Protein AF-A0AAV6HZX2-F1 (afdb_monomer)

Sequence (260 aa):
MGGTNSFFLDEAGVGCDPRVDALLSVAQAVGYPARFPLDWKGNNPCNLPWMGISCSANGNIIVVNFQKMGLLGTIFSEFALLQVPNLAGNELTGTVLNQLMTLANLTELDVLSNNLYGKIPLFRSNVLVKTDGNPDIGKDSGSPLAGTPGTSSTSGGGRNKSSSGVVVGYMIGGVCAVLAVGVGVFCVYRAKRKHSGVNGGARSESKYSHGSSGTGPGDIHVIETGSMVISIQVLKNVTNNFSAENVLGRGGFGAVYKGD

pLDDT: mean 71.21, std 20.28, range [25.61, 95.19]

Secondary structure (DSSP, 8-state):
-----TT--SSTTPPPPHHHHHHHHHHHHTT--THHHHH--SS-TTTTTPTTEEE-TTS-EEEEE-TTS---SB--GGGGG-SSEE-TTS--EE---GGGGG-SS--EEE--SSEEEEPPP---TT-EEE-TT-TEET------------------------------SSHHHHHHHHHHHHHHHHHHHHHHHHTT--------------------S----EEE-SS-EEEHHHHHHHTTTT-GGGEEEEETTEEEE---

Foldseek 3Di:
DDDDQQEDDPDFPDDADVVVQLVLVVCLQQVNQPQQSVFVHYRACDVPPGVQWDADPVRHTATGAPAPVQTEHEDDLSCLSYQYYAHAHYAHEEEDDPSNQVRPRHQEDHHHQYQYADEDHDHDPRYHYHYHNHPHHRPDDDDDDDDDDDDDDDDDDDDDDDDDDDPPDPPVVVVVVVVVVVVVVVVVVVVVVVVPDDDDDDDDDDDDDDDDDDDDDDPQDWDDDDPDTDTVVQVCVQQVHVDPVQFRDAGSVGTDGGGD

InterPro domains:
  IPR011009 Protein kinase-like domain superfamily [SSF56112] (218-259)
  IPR013210 Leucine-rich repeat-containing N-terminal, plant-type [PF08263] (20-56)
  IPR032675 Leucine-rich repeat domain superfamily [G3DSA:3.80.10.10] (18-141)
  IPR052422 Auxin Signal Transduction Ser/Thr Kinase [PTHR47986] (3-259)

Solvent-accessible surface area (backbone atoms only — not comparable to full-atom values): 16197 Å² total; per-residue (Å²): 140,90,81,72,75,34,61,61,63,97,55,88,90,68,76,74,35,71,68,48,52,42,50,44,46,36,36,40,49,32,69,46,55,77,66,50,57,77,54,42,52,52,68,46,62,53,83,65,57,22,84,44,42,40,54,47,99,86,60,46,72,51,36,36,47,54,49,63,66,69,37,39,47,46,63,59,68,46,60,51,81,43,28,29,46,30,45,28,49,23,56,31,28,52,46,62,52,67,65,60,51,75,39,87,62,48,41,37,43,35,44,27,37,24,55,30,27,30,56,72,61,84,60,57,93,77,43,50,75,41,57,60,68,23,92,44,49,64,38,79,88,76,84,87,86,88,90,80,94,80,86,89,85,83,90,83,90,82,90,79,87,79,90,76,81,90,81,84,83,53,70,69,60,51,52,52,51,52,50,53,52,51,50,52,53,51,51,51,53,50,54,57,60,61,73,76,65,93,82,81,78,93,76,89,78,86,84,81,86,84,79,87,90,83,91,82,95,73,88,80,58,72,53,81,66,76,102,49,80,55,51,57,66,57,52,29,61,37,21,63,67,69,34,78,89,31,52,76,46,74,55,78,90,48,72,44,66,46,66,115

Nearest PDB structures (foldseek):
  4hq1-assembly1_A  TM=9.164E-01  e=2.327E-14  Arabidopsis thaliana
  7brc-assembly1_A  TM=9.116E-01  e=4.328E-13  Arabidopsis thaliana
  4z61-assembly1_A  TM=7.981E-01  e=1.730E-04  Daucus carota
  5gr9-assembly1_B  TM=7.853E-01  e=1.572E-03  Arabidopsis thaliana
  5xkj-assembly2_B  TM=7.669E-01  e=8.356E-03  Arabidopsis thaliana

Organism: NCBI:txid479676

Mean predicted aligned error: 19.44 Å

Radius of gyration: 27.67 Å; Cα contacts (8 Å, |Δi|>4): 334; chains: 1; bounding box: 68×61×60 Å

Structure (mmCIF, N/CA/C/O backbone):
data_AF-A0AAV6HZX2-F1
#
_entry.id   AF-A0AAV6HZX2-F1
#
loop_
_atom_site.group_PDB
_atom_site.id
_atom_site.type_symbol
_atom_site.label_atom_id
_atom_site.label_alt_id
_atom_site.label_comp_id
_atom_site.label_asym_id
_atom_site.label_entity_id
_atom_site.label_seq_id
_atom_site.pdbx_PDB_ins_code
_atom_site.Cartn_x
_atom_site.Cartn_y
_atom_site.Cartn_z
_atom_site.occupancy
_atom_site.B_iso_or_equiv
_atom_site.auth_seq_id
_atom_site.auth_comp_id
_atom_site.auth_asym_id
_atom_site.auth_atom_id
_atom_site.pdbx_PDB_model_num
ATOM 1 N N . MET A 1 1 ? 24.175 -21.072 1.175 1.00 36.44 1 MET A N 1
ATOM 2 C CA . MET A 1 1 ? 24.026 -19.630 1.460 1.00 36.44 1 MET A CA 1
ATOM 3 C C . MET A 1 1 ? 22.907 -19.111 0.570 1.00 36.44 1 MET A C 1
ATOM 5 O O . MET A 1 1 ? 23.154 -18.765 -0.571 1.00 36.44 1 MET A O 1
ATOM 9 N N . GLY A 1 2 ? 21.662 -19.221 1.037 1.00 37.31 2 GLY A N 1
ATOM 10 C CA . GLY A 1 2 ? 20.470 -18.765 0.320 1.00 37.31 2 GLY A CA 1
ATOM 11 C C . GLY A 1 2 ? 19.957 -17.518 1.017 1.00 37.31 2 GLY A C 1
ATOM 12 O O . GLY A 1 2 ? 19.394 -17.614 2.101 1.00 37.31 2 GLY A O 1
ATOM 13 N N . GLY A 1 3 ? 20.249 -16.363 0.440 1.00 41.44 3 GLY A N 1
ATOM 14 C CA . GLY A 1 3 ? 19.921 -15.057 1.001 1.00 41.44 3 GLY A CA 1
ATOM 15 C C . GLY A 1 3 ? 19.945 -14.007 -0.097 1.00 41.44 3 GLY A C 1
ATOM 16 O O . GLY A 1 3 ? 20.628 -13.001 0.018 1.00 41.44 3 GLY A O 1
ATOM 17 N N . THR A 1 4 ? 19.290 -14.293 -1.218 1.00 46.72 4 THR A N 1
ATOM 18 C CA . THR A 1 4 ? 19.119 -13.342 -2.316 1.00 46.72 4 THR A CA 1
ATOM 19 C C . THR A 1 4 ? 17.809 -12.603 -2.088 1.00 46.72 4 THR A C 1
ATOM 21 O O . THR A 1 4 ? 16.746 -13.216 -2.170 1.00 46.72 4 THR A O 1
ATOM 24 N N . ASN A 1 5 ? 17.873 -11.303 -1.790 1.00 51.34 5 ASN A N 1
ATOM 25 C CA . ASN A 1 5 ? 16.706 -10.434 -1.931 1.00 51.34 5 ASN A CA 1
ATOM 26 C C . ASN A 1 5 ? 16.219 -10.555 -3.381 1.00 51.34 5 ASN A C 1
ATOM 28 O O . ASN A 1 5 ? 16.983 -10.320 -4.312 1.00 51.34 5 ASN A O 1
ATOM 32 N N . SER A 1 6 ? 14.972 -10.967 -3.576 1.00 60.00 6 SER A N 1
ATOM 33 C CA . SER A 1 6 ? 14.449 -11.408 -4.876 1.00 60.00 6 SER A CA 1
ATOM 34 C C . SER A 1 6 ? 14.171 -10.278 -5.881 1.00 60.00 6 SER A C 1
ATOM 36 O O . SER A 1 6 ? 13.667 -10.534 -6.973 1.00 60.00 6 SER A O 1
ATOM 38 N N . PHE A 1 7 ? 14.465 -9.034 -5.502 1.00 60.28 7 PHE A N 1
ATOM 39 C CA . PHE A 1 7 ? 14.096 -7.822 -6.236 1.00 60.28 7 PHE A CA 1
ATOM 40 C C . PHE A 1 7 ? 15.170 -7.309 -7.191 1.00 60.28 7 PHE A C 1
ATOM 42 O O . PHE A 1 7 ? 14.929 -6.335 -7.897 1.00 60.28 7 PHE A O 1
ATOM 49 N N . PHE A 1 8 ? 16.362 -7.907 -7.198 1.00 59.88 8 PHE A N 1
ATOM 50 C CA . PHE A 1 8 ? 17.419 -7.442 -8.085 1.00 59.88 8 PHE A CA 1
ATOM 51 C C . PHE A 1 8 ? 17.087 -7.765 -9.541 1.00 59.88 8 PHE A C 1
ATOM 53 O O . PHE A 1 8 ? 16.644 -8.867 -9.867 1.00 59.88 8 PHE A O 1
ATOM 60 N N . LEU A 1 9 ? 17.319 -6.780 -10.403 1.00 62.75 9 LEU A N 1
ATOM 61 C CA . LEU A 1 9 ? 17.457 -6.999 -11.833 1.00 62.75 9 LEU A CA 1
ATOM 62 C C . LEU A 1 9 ? 18.851 -7.560 -12.086 1.00 62.75 9 LEU A C 1
ATOM 64 O O . LEU A 1 9 ? 19.809 -7.136 -11.439 1.00 62.75 9 LEU A O 1
ATOM 68 N N . ASP A 1 10 ? 18.962 -8.491 -13.029 1.00 60.72 10 ASP A N 1
ATOM 69 C CA . ASP A 1 10 ? 20.256 -9.066 -13.412 1.00 60.72 10 ASP A CA 1
ATOM 70 C C . ASP A 1 10 ? 21.188 -8.013 -14.055 1.00 60.72 10 ASP A C 1
ATOM 72 O O . ASP A 1 10 ? 22.404 -8.194 -14.089 1.00 60.72 10 ASP A O 1
ATOM 76 N N . GLU A 1 11 ? 20.633 -6.884 -14.515 1.00 59.09 11 GLU A N 1
ATOM 77 C CA . GLU A 1 11 ? 21.366 -5.769 -15.118 1.00 59.09 11 GLU A CA 1
ATOM 78 C C . GLU A 1 11 ? 21.395 -4.530 -14.208 1.00 59.09 11 GLU A C 1
ATOM 80 O O . GLU A 1 11 ? 20.362 -3.986 -13.809 1.00 59.09 11 GLU A O 1
ATOM 85 N N . ALA A 1 12 ? 22.604 -4.047 -13.910 1.00 57.28 12 ALA A N 1
ATOM 86 C CA . ALA A 1 12 ? 22.814 -2.830 -13.134 1.00 57.28 12 ALA A CA 1
ATOM 87 C C . ALA A 1 12 ? 22.455 -1.571 -13.948 1.00 57.28 12 ALA A C 1
ATOM 89 O O . ALA A 1 12 ? 22.838 -1.442 -15.109 1.00 57.28 12 ALA A O 1
ATOM 90 N N . GLY A 1 13 ? 21.767 -0.613 -13.316 1.00 63.91 13 GLY A N 1
ATOM 91 C CA . GLY A 1 13 ? 21.405 0.678 -13.921 1.00 63.91 13 GLY A CA 1
ATOM 92 C C . GLY A 1 13 ? 20.041 0.717 -14.620 1.00 63.91 13 GLY A C 1
ATOM 93 O O . GLY A 1 13 ? 19.612 1.790 -15.044 1.00 63.91 13 GLY A O 1
ATOM 94 N N . VAL A 1 14 ? 19.329 -0.411 -14.705 1.00 70.75 14 VAL A N 1
ATOM 95 C CA . VAL A 1 14 ? 17.939 -0.446 -15.177 1.00 70.75 14 VAL A CA 1
ATOM 96 C C . VAL A 1 14 ? 17.012 -0.037 -14.029 1.00 70.75 14 VAL A C 1
ATOM 98 O O . VAL A 1 14 ? 17.090 -0.583 -12.931 1.00 70.75 14 VAL A O 1
ATOM 101 N N . GLY A 1 15 ? 16.149 0.952 -14.269 1.00 73.69 15 GLY A N 1
ATOM 102 C CA . GLY A 1 15 ? 15.143 1.376 -13.294 1.00 73.69 15 GLY A CA 1
ATOM 103 C C . GLY A 1 15 ? 14.079 0.301 -13.055 1.00 73.69 15 GLY A C 1
ATOM 104 O O . GLY A 1 15 ? 13.757 -0.489 -13.949 1.00 73.69 15 GLY A O 1
ATOM 105 N N . CYS A 1 16 ? 13.509 0.281 -11.851 1.00 81.19 16 CYS A N 1
ATOM 106 C CA . CYS A 1 16 ? 12.343 -0.542 -11.565 1.00 81.19 16 CYS A CA 1
ATOM 107 C C . CYS A 1 16 ? 11.168 -0.139 -12.465 1.00 81.19 16 CYS A C 1
ATOM 109 O O . CYS A 1 16 ? 11.011 1.021 -12.852 1.00 81.19 16 CYS A O 1
ATOM 111 N N . ASP A 1 17 ? 10.322 -1.108 -12.798 1.00 85.19 17 ASP A N 1
ATOM 112 C CA . ASP A 1 17 ? 9.039 -0.813 -13.414 1.00 85.19 17 ASP A CA 1
ATOM 113 C C . ASP A 1 17 ? 8.220 0.070 -12.449 1.00 85.19 17 ASP A C 1
ATOM 115 O O . ASP A 1 17 ? 8.159 -0.240 -11.255 1.00 85.19 17 ASP A O 1
ATOM 119 N N . PRO A 1 18 ? 7.548 1.138 -12.917 1.00 83.88 18 PRO A N 1
ATOM 120 C CA . PRO A 1 18 ? 6.771 2.016 -12.040 1.00 83.88 18 PRO A CA 1
ATOM 121 C C . PRO A 1 18 ? 5.721 1.283 -11.191 1.00 83.88 18 PRO A C 1
ATOM 123 O O . PRO A 1 18 ? 5.388 1.721 -10.091 1.00 83.88 18 PRO A O 1
ATOM 126 N N . ARG A 1 19 ? 5.197 0.148 -11.677 1.00 84.88 19 ARG A N 1
ATOM 127 C CA . ARG A 1 19 ? 4.266 -0.711 -10.929 1.00 84.88 19 ARG A CA 1
ATOM 128 C C . ARG A 1 19 ? 4.972 -1.452 -9.796 1.00 84.88 19 ARG A C 1
ATOM 130 O O . ARG A 1 19 ? 4.368 -1.672 -8.753 1.00 84.88 19 ARG A O 1
ATOM 137 N N . VAL A 1 20 ? 6.227 -1.847 -9.993 1.00 87.12 20 VAL A N 1
ATOM 138 C CA . VAL A 1 20 ? 7.045 -2.468 -8.945 1.00 87.12 20 VAL A CA 1
ATOM 139 C C . VAL A 1 20 ? 7.355 -1.451 -7.859 1.00 87.12 20 VAL A C 1
ATOM 141 O O . VAL A 1 20 ? 7.120 -1.747 -6.691 1.00 87.12 20 VAL A O 1
ATOM 144 N N . ASP A 1 21 ? 7.777 -0.243 -8.229 1.00 83.69 21 ASP A N 1
ATOM 145 C CA . ASP A 1 21 ? 8.018 0.829 -7.257 1.00 83.69 21 ASP A CA 1
ATOM 146 C C . ASP A 1 21 ? 6.758 1.136 -6.441 1.00 83.69 21 ASP A C 1
ATOM 148 O O . ASP A 1 21 ? 6.814 1.181 -5.212 1.00 83.69 21 ASP A O 1
ATOM 152 N N . ALA A 1 22 ? 5.601 1.228 -7.105 1.00 82.31 22 ALA A N 1
ATOM 153 C CA . ALA A 1 22 ? 4.304 1.385 -6.452 1.00 82.31 22 ALA A CA 1
ATOM 154 C C . ALA A 1 22 ? 4.035 0.294 -5.402 1.00 82.31 22 ALA A C 1
ATOM 156 O O . ALA A 1 22 ? 3.681 0.583 -4.257 1.00 82.31 22 ALA A O 1
ATOM 157 N N . LEU A 1 23 ? 4.216 -0.973 -5.783 1.00 85.69 23 LEU A N 1
ATOM 158 C CA . LEU A 1 23 ? 4.000 -2.115 -4.899 1.00 85.69 23 LEU A CA 1
ATOM 159 C C . LEU A 1 23 ? 4.997 -2.139 -3.736 1.00 85.69 23 LEU A C 1
ATOM 161 O O . LEU A 1 23 ? 4.614 -2.469 -2.615 1.00 85.69 23 LEU A O 1
ATOM 165 N N . LEU A 1 24 ? 6.252 -1.753 -3.968 1.00 85.44 24 LEU A N 1
ATOM 166 C CA . LEU A 1 24 ? 7.270 -1.648 -2.924 1.00 85.44 24 LEU A CA 1
ATOM 167 C C . LEU A 1 24 ? 6.957 -0.532 -1.924 1.00 85.44 24 LEU A C 1
ATOM 169 O O . LEU A 1 24 ? 7.151 -0.729 -0.723 1.00 85.44 24 LEU A O 1
ATOM 173 N N . SER A 1 25 ? 6.426 0.602 -2.384 1.00 81.56 25 SER A N 1
ATOM 174 C CA . SER A 1 25 ? 5.933 1.665 -1.505 1.00 81.56 25 SER A CA 1
ATOM 175 C C . SER A 1 25 ? 4.749 1.192 -0.656 1.00 81.56 25 SER A C 1
ATOM 177 O O . SER A 1 25 ? 4.710 1.452 0.546 1.00 81.56 25 SER A O 1
ATOM 179 N N . VAL A 1 26 ? 3.829 0.415 -1.237 1.00 82.06 26 VAL A N 1
ATOM 180 C CA . VAL A 1 26 ? 2.738 -0.219 -0.479 1.00 82.06 26 VAL A CA 1
ATOM 181 C C . VAL A 1 26 ? 3.279 -1.209 0.550 1.00 82.06 26 VAL A C 1
ATOM 183 O O . VAL A 1 26 ? 2.869 -1.168 1.707 1.00 82.06 26 VAL A O 1
ATOM 186 N N . ALA A 1 27 ? 4.223 -2.071 0.165 1.00 84.06 27 ALA A N 1
ATOM 187 C CA . ALA A 1 27 ? 4.857 -3.014 1.078 1.00 84.06 27 ALA A CA 1
ATOM 188 C C . ALA A 1 27 ? 5.518 -2.288 2.256 1.00 84.06 27 ALA A C 1
ATOM 190 O O . ALA A 1 27 ? 5.314 -2.679 3.402 1.00 84.06 27 ALA A O 1
ATOM 191 N N . GLN A 1 28 ? 6.252 -1.205 1.996 1.00 81.75 28 GLN A N 1
ATOM 192 C CA . GLN A 1 28 ? 6.871 -0.373 3.029 1.00 81.75 28 GLN A CA 1
ATOM 193 C C . GLN A 1 28 ? 5.836 0.205 4.003 1.00 81.75 28 GLN A C 1
ATOM 195 O O . GLN A 1 28 ? 6.025 0.119 5.217 1.00 81.75 28 GLN A O 1
ATOM 200 N N . ALA A 1 29 ? 4.736 0.750 3.479 1.00 78.56 29 ALA A N 1
ATOM 201 C CA . ALA A 1 29 ? 3.640 1.321 4.262 1.00 78.56 29 ALA A CA 1
ATOM 202 C C . ALA A 1 29 ? 3.042 0.331 5.278 1.00 78.56 29 ALA A C 1
ATOM 204 O O . ALA A 1 29 ? 2.616 0.738 6.360 1.00 78.56 29 ALA A O 1
ATOM 205 N N . VAL A 1 30 ? 3.052 -0.966 4.957 1.00 79.06 30 VAL A N 1
ATOM 206 C CA . VAL A 1 30 ? 2.512 -2.027 5.824 1.00 79.06 30 VAL A CA 1
ATOM 207 C C . VAL A 1 30 ? 3.575 -2.793 6.615 1.00 79.06 30 VAL A C 1
ATOM 209 O O . VAL A 1 30 ? 3.370 -3.940 7.016 1.00 79.06 30 VAL A O 1
ATOM 212 N N . GLY A 1 31 ? 4.742 -2.176 6.823 1.00 78.62 31 GLY A N 1
ATOM 213 C CA . GLY A 1 31 ? 5.834 -2.758 7.607 1.00 78.62 31 GLY A CA 1
ATOM 214 C C . GLY A 1 31 ? 6.602 -3.867 6.886 1.00 78.62 31 GLY A C 1
ATOM 215 O O . GLY A 1 31 ? 7.310 -4.636 7.528 1.00 78.62 31 GLY A O 1
ATOM 216 N N . TYR A 1 32 ? 6.462 -3.944 5.563 1.00 81.69 32 TYR A N 1
ATOM 217 C CA . TYR A 1 32 ? 7.152 -4.863 4.661 1.00 81.69 32 TYR A CA 1
ATOM 218 C C . TYR A 1 32 ? 7.126 -6.331 5.138 1.00 81.69 32 TYR A C 1
ATOM 220 O O . TYR A 1 32 ? 8.143 -6.899 5.549 1.00 81.69 32 TYR A O 1
ATOM 228 N N . PRO A 1 33 ? 5.947 -6.971 5.093 1.00 83.06 33 PRO A N 1
ATOM 229 C CA . PRO A 1 33 ? 5.755 -8.346 5.528 1.00 83.06 33 PRO A CA 1
ATOM 230 C C . PRO A 1 33 ? 6.777 -9.290 4.904 1.00 83.06 33 PRO A C 1
ATOM 232 O O . PRO A 1 33 ? 6.958 -9.295 3.688 1.00 83.06 33 PRO A O 1
ATOM 235 N N . ALA A 1 34 ? 7.367 -10.173 5.714 1.00 84.31 34 ALA A N 1
ATOM 236 C CA . ALA A 1 34 ? 8.409 -11.110 5.279 1.00 84.31 34 ALA A CA 1
ATOM 237 C C . ALA A 1 34 ? 7.990 -12.037 4.120 1.00 84.31 34 ALA A C 1
ATOM 239 O O . ALA A 1 34 ? 8.840 -12.626 3.459 1.00 84.31 34 ALA A O 1
ATOM 240 N N . ARG A 1 35 ? 6.686 -12.172 3.851 1.00 83.25 35 ARG A N 1
ATOM 241 C CA . ARG A 1 35 ? 6.174 -12.969 2.730 1.00 83.25 35 ARG A CA 1
ATOM 242 C C . ARG A 1 35 ? 6.368 -12.297 1.369 1.00 83.25 35 ARG A C 1
ATOM 244 O O . ARG A 1 35 ? 6.582 -13.009 0.397 1.00 83.25 35 ARG A O 1
ATOM 251 N N . PHE A 1 36 ? 6.333 -10.965 1.289 1.00 86.50 36 PHE A N 1
ATOM 252 C CA . PHE A 1 36 ? 6.553 -10.240 0.032 1.00 86.50 36 PHE A CA 1
ATOM 253 C C . PHE A 1 36 ? 7.954 -10.469 -0.557 1.00 86.50 36 PHE A C 1
ATOM 255 O O . PHE A 1 36 ? 8.019 -10.929 -1.691 1.00 86.50 36 PHE A O 1
ATOM 262 N N . PRO A 1 37 ? 9.077 -10.283 0.170 1.00 82.75 37 PRO A N 1
ATOM 263 C CA . PRO A 1 37 ? 10.414 -10.508 -0.388 1.00 82.75 37 PRO A CA 1
ATOM 264 C C . PRO A 1 37 ? 10.696 -11.953 -0.812 1.00 82.75 37 PRO A C 1
ATOM 266 O O . PRO A 1 37 ? 11.600 -12.183 -1.615 1.00 82.75 37 PRO A O 1
ATOM 269 N N . LEU A 1 38 ? 9.961 -12.934 -0.280 1.00 83.44 38 LEU A N 1
ATOM 270 C CA . LEU A 1 38 ? 10.113 -14.343 -0.657 1.00 83.44 38 LEU A CA 1
ATOM 271 C C . LEU A 1 38 ? 9.447 -14.674 -1.998 1.00 83.44 38 LEU A C 1
ATOM 273 O O . LEU A 1 38 ? 9.891 -15.595 -2.689 1.00 83.44 38 LEU A O 1
ATOM 277 N N . ASP A 1 39 ? 8.395 -13.937 -2.347 1.00 87.06 39 ASP A N 1
ATOM 278 C CA . ASP A 1 39 ? 7.519 -14.232 -3.478 1.00 87.06 39 ASP A CA 1
ATOM 279 C C . ASP A 1 39 ? 7.657 -13.226 -4.625 1.00 87.06 39 ASP A C 1
ATOM 281 O O . ASP A 1 39 ? 7.748 -13.621 -5.784 1.00 87.06 39 ASP A O 1
ATOM 285 N N . TRP A 1 40 ? 7.730 -11.933 -4.315 1.00 88.12 40 TRP A N 1
ATOM 286 C CA . TRP A 1 40 ? 7.847 -10.875 -5.307 1.00 88.12 40 TRP A CA 1
ATOM 287 C C . TRP A 1 40 ? 9.249 -10.897 -5.918 1.00 88.12 40 TRP A C 1
ATOM 289 O O . TRP A 1 40 ? 10.221 -10.484 -5.282 1.00 88.12 40 TRP A O 1
ATOM 299 N N . LYS A 1 41 ? 9.363 -11.431 -7.141 1.00 85.56 41 LYS A N 1
ATOM 300 C CA . LYS A 1 41 ? 10.643 -11.584 -7.852 1.00 85.56 41 LYS A CA 1
ATOM 301 C C . LYS A 1 41 ? 10.659 -10.866 -9.197 1.00 85.56 41 LYS A C 1
ATOM 303 O O . LYS A 1 41 ? 9.691 -10.944 -9.957 1.00 85.56 41 LYS A O 1
ATOM 308 N N . GLY A 1 42 ? 11.797 -10.246 -9.511 1.00 85.75 42 GLY A N 1
ATOM 309 C CA . GLY A 1 42 ? 12.055 -9.566 -10.786 1.00 85.75 42 GLY A CA 1
ATOM 310 C C . GLY A 1 42 ? 11.375 -8.196 -10.922 1.00 85.75 42 GLY A C 1
ATOM 311 O O . GLY A 1 42 ? 10.983 -7.594 -9.929 1.00 85.75 42 GLY A O 1
ATOM 312 N N . ASN A 1 43 ? 11.233 -7.707 -12.165 1.00 86.25 43 ASN A N 1
ATOM 313 C CA . ASN A 1 43 ? 10.685 -6.367 -12.464 1.00 86.25 43 ASN A CA 1
ATOM 314 C C . ASN A 1 43 ? 9.248 -6.347 -12.997 1.00 86.25 43 ASN A C 1
ATOM 316 O O . ASN A 1 43 ? 8.780 -5.314 -13.467 1.00 86.25 43 ASN A O 1
ATOM 320 N N . ASN A 1 44 ? 8.567 -7.491 -13.048 1.00 88.69 44 ASN A N 1
ATOM 321 C CA . ASN A 1 44 ? 7.243 -7.564 -13.653 1.00 88.69 44 ASN A CA 1
ATOM 322 C C . ASN A 1 44 ? 6.289 -8.351 -12.751 1.00 88.69 44 ASN A C 1
ATOM 324 O O . ASN A 1 44 ? 6.364 -9.583 -12.733 1.00 88.69 44 ASN A O 1
ATOM 328 N N . PRO A 1 45 ? 5.351 -7.670 -12.067 1.00 89.19 45 PRO A N 1
ATOM 329 C CA . PRO A 1 45 ? 4.427 -8.316 -11.143 1.00 89.19 45 PRO A CA 1
ATOM 330 C C . PRO A 1 45 ? 3.383 -9.206 -11.840 1.00 89.19 45 PRO A C 1
ATOM 332 O O . PRO A 1 45 ? 2.614 -9.875 -11.157 1.00 89.19 45 PRO A O 1
ATOM 335 N N . CYS A 1 46 ? 3.337 -9.218 -13.180 1.00 89.94 46 CYS A N 1
ATOM 336 C CA . CYS A 1 46 ? 2.331 -9.919 -13.979 1.00 89.94 46 CYS A CA 1
ATOM 337 C C . CYS A 1 46 ? 2.853 -11.146 -14.750 1.00 89.94 46 CYS A C 1
ATOM 339 O O . CYS A 1 46 ? 2.033 -11.922 -15.231 1.00 89.94 46 CYS A O 1
ATOM 341 N N . ASN A 1 47 ? 4.173 -11.336 -14.899 1.00 85.38 47 ASN A N 1
ATOM 342 C CA . ASN A 1 47 ? 4.729 -12.488 -15.639 1.00 85.38 47 ASN A CA 1
ATOM 343 C C . ASN A 1 47 ? 4.468 -13.813 -14.908 1.00 85.38 47 ASN A C 1
ATOM 345 O O . ASN A 1 47 ? 4.018 -14.791 -15.497 1.00 85.38 47 ASN A O 1
ATOM 349 N N . LEU A 1 48 ? 4.747 -13.813 -13.607 1.00 82.44 48 LEU A N 1
ATOM 350 C CA . LEU A 1 48 ? 4.299 -14.808 -12.644 1.00 82.44 48 LEU A CA 1
ATOM 351 C C . LEU A 1 48 ? 3.609 -13.986 -11.562 1.00 82.44 48 LEU A C 1
ATOM 353 O O . LEU A 1 48 ? 4.328 -13.294 -10.839 1.00 82.44 48 LEU A O 1
ATOM 357 N N . PRO A 1 49 ? 2.261 -13.952 -11.532 1.00 81.06 49 PRO A N 1
ATOM 358 C CA . PRO A 1 49 ? 1.526 -13.025 -10.693 1.00 81.06 49 PRO A CA 1
ATOM 359 C C . PRO A 1 49 ? 2.054 -13.078 -9.274 1.00 81.06 49 PRO A C 1
ATOM 361 O O . PRO A 1 49 ? 2.006 -14.124 -8.624 1.00 81.06 49 PRO A O 1
ATOM 364 N N . TRP A 1 50 ? 2.603 -11.951 -8.838 1.00 90.94 50 TRP A N 1
ATOM 365 C CA . TRP A 1 50 ? 3.088 -11.808 -7.479 1.00 90.94 50 TRP A CA 1
ATOM 366 C C . TRP A 1 50 ? 1.960 -12.116 -6.501 1.00 90.94 50 TRP A C 1
ATOM 368 O O . TRP A 1 50 ? 0.784 -11.874 -6.782 1.00 90.94 50 TRP A O 1
ATOM 378 N N . MET A 1 51 ? 2.303 -12.635 -5.330 1.00 89.44 51 MET A N 1
ATOM 379 C CA . MET A 1 51 ? 1.346 -12.947 -4.284 1.00 89.44 51 MET A CA 1
ATOM 380 C C . MET A 1 51 ? 0.485 -11.721 -3.988 1.00 89.44 51 MET A C 1
ATOM 382 O O . MET A 1 51 ? 0.986 -10.637 -3.683 1.00 89.44 51 MET A O 1
ATOM 386 N N . GLY A 1 52 ? -0.828 -11.931 -4.063 1.00 89.56 52 GLY A N 1
ATOM 387 C CA . GLY A 1 52 ? -1.825 -10.890 -3.860 1.00 89.56 52 GLY A CA 1
ATOM 388 C C . GLY A 1 52 ? -2.029 -9.975 -5.067 1.00 89.56 52 GLY A C 1
ATOM 389 O O . GLY A 1 52 ? -2.893 -9.117 -4.997 1.00 89.56 52 GLY A O 1
ATOM 390 N N . ILE A 1 53 ? -1.311 -10.141 -6.176 1.00 90.75 53 ILE A N 1
ATOM 391 C CA . ILE A 1 53 ? -1.446 -9.307 -7.373 1.00 90.75 53 ILE A CA 1
ATOM 392 C C . ILE A 1 53 ? -2.162 -10.089 -8.468 1.00 90.75 53 ILE A C 1
ATOM 394 O O . ILE A 1 53 ? -1.838 -11.236 -8.765 1.00 90.75 53 ILE A O 1
ATOM 398 N N . SER A 1 54 ? -3.155 -9.468 -9.097 1.00 89.69 54 SER A N 1
ATOM 399 C CA . SER A 1 54 ? -3.761 -9.988 -10.323 1.00 89.69 54 SER A CA 1
ATOM 400 C C . SER A 1 54 ? -3.697 -8.942 -11.419 1.00 89.69 54 SER A C 1
ATOM 402 O O . SER A 1 54 ? -3.977 -7.762 -11.188 1.00 89.69 54 SER A O 1
ATOM 404 N N . CYS A 1 55 ? -3.348 -9.390 -12.622 1.00 90.12 55 CYS A N 1
ATOM 405 C CA . CYS A 1 55 ? -3.191 -8.528 -13.781 1.00 90.12 55 CYS A CA 1
ATOM 406 C C . CYS A 1 55 ? -4.190 -8.870 -14.887 1.00 90.12 55 CYS A C 1
ATOM 408 O O . CYS A 1 55 ? -4.583 -10.019 -15.073 1.00 90.12 55 CYS A O 1
ATOM 410 N N . SER A 1 56 ? -4.579 -7.845 -15.637 1.00 88.81 56 SER A N 1
ATOM 411 C CA . SER A 1 56 ? -5.286 -7.979 -16.911 1.00 88.81 56 SER A CA 1
ATOM 412 C C . SER A 1 56 ? -4.394 -8.613 -17.986 1.00 88.81 56 SER A C 1
ATOM 414 O O . SER A 1 56 ? -3.168 -8.615 -17.869 1.00 88.81 56 SER A O 1
ATOM 416 N N . ALA A 1 57 ? -5.003 -9.058 -19.091 1.00 88.00 57 ALA A N 1
ATOM 417 C CA . ALA A 1 57 ? -4.283 -9.570 -20.264 1.00 88.00 57 ALA A CA 1
ATOM 418 C C . ALA A 1 57 ? -3.274 -8.562 -20.854 1.00 88.00 57 ALA A C 1
ATOM 420 O O . ALA A 1 57 ? -2.288 -8.961 -21.463 1.00 88.00 57 ALA A O 1
ATOM 421 N N . ASN A 1 58 ? -3.490 -7.262 -20.627 1.00 87.12 58 ASN A N 1
ATOM 422 C CA . ASN A 1 58 ? -2.613 -6.185 -21.092 1.00 87.12 58 ASN A CA 1
ATOM 423 C C . ASN A 1 58 ? -1.457 -5.889 -20.116 1.00 87.12 58 ASN A C 1
ATOM 425 O O . ASN A 1 58 ? -0.706 -4.943 -20.330 1.00 87.12 58 ASN A O 1
ATOM 429 N N . GLY A 1 59 ? -1.342 -6.634 -19.011 1.00 86.00 59 GLY A N 1
ATOM 430 C CA . GLY A 1 59 ? -0.314 -6.426 -17.990 1.00 86.00 59 GLY A CA 1
ATOM 431 C C . GLY A 1 59 ? -0.631 -5.331 -16.965 1.00 86.00 59 GLY A C 1
ATOM 432 O O . GLY A 1 59 ? 0.203 -5.036 -16.118 1.00 86.00 59 GLY A O 1
ATOM 433 N N . ASN A 1 60 ? -1.821 -4.727 -16.971 1.00 85.25 60 ASN A N 1
ATOM 434 C CA . ASN A 1 60 ? -2.196 -3.768 -15.922 1.00 85.25 60 ASN A CA 1
ATOM 435 C C . ASN A 1 60 ? -2.649 -4.494 -14.653 1.00 85.25 60 ASN A C 1
ATOM 437 O O . ASN A 1 60 ? -3.424 -5.446 -14.759 1.00 85.25 60 ASN A O 1
ATOM 441 N N . ILE A 1 61 ? -2.222 -4.018 -13.481 1.00 85.88 61 ILE A N 1
ATOM 442 C CA . ILE A 1 61 ? -2.691 -4.516 -12.181 1.00 85.88 61 ILE A CA 1
ATOM 443 C C . ILE A 1 61 ? -4.162 -4.131 -12.015 1.00 85.88 61 ILE A C 1
ATOM 445 O O . ILE A 1 61 ? -4.506 -2.954 -12.097 1.00 85.88 61 ILE A O 1
ATOM 449 N N . ILE A 1 62 ? -5.011 -5.126 -11.774 1.00 84.81 62 ILE A N 1
ATOM 450 C CA . ILE A 1 62 ? -6.461 -4.946 -11.609 1.00 84.81 62 ILE A CA 1
ATOM 451 C C . ILE A 1 62 ? -6.924 -5.221 -10.180 1.00 84.81 62 ILE A C 1
ATOM 453 O O . ILE A 1 62 ? -7.865 -4.592 -9.713 1.00 84.81 62 ILE A O 1
ATOM 457 N N . VAL A 1 63 ? -6.253 -6.127 -9.464 1.00 85.94 63 VAL A N 1
ATOM 458 C CA . VAL A 1 63 ? -6.613 -6.499 -8.091 1.00 85.94 63 VAL A CA 1
ATOM 459 C C . VAL A 1 63 ? -5.356 -6.588 -7.247 1.00 85.94 63 VAL A C 1
ATOM 461 O O . VAL A 1 63 ? -4.366 -7.192 -7.666 1.00 85.94 63 VAL A O 1
ATOM 464 N N . VAL A 1 64 ? -5.432 -6.017 -6.045 1.00 87.44 64 VAL A N 1
ATOM 465 C CA . VAL A 1 64 ? -4.448 -6.220 -4.984 1.00 87.44 64 VAL A CA 1
ATOM 466 C C . VAL A 1 64 ? -5.155 -6.794 -3.770 1.00 87.44 64 VAL A C 1
ATOM 468 O O . VAL A 1 64 ? -5.952 -6.129 -3.124 1.00 87.44 64 VAL A O 1
ATOM 471 N N . ASN A 1 65 ? -4.878 -8.052 -3.470 1.00 89.25 65 ASN A N 1
ATOM 472 C CA . ASN A 1 65 ? -5.506 -8.823 -2.419 1.00 89.25 65 ASN A CA 1
ATOM 473 C C . ASN A 1 65 ? -4.496 -9.148 -1.320 1.00 89.25 65 ASN A C 1
ATOM 475 O O . ASN A 1 65 ? -3.776 -10.145 -1.397 1.00 89.25 65 ASN A O 1
ATOM 479 N N . PHE A 1 66 ? -4.488 -8.322 -0.279 1.00 89.44 66 PHE A N 1
ATOM 480 C CA . PHE A 1 66 ? -3.703 -8.534 0.933 1.00 89.44 66 PHE A CA 1
ATOM 481 C C . PHE A 1 66 ? -4.571 -8.847 2.152 1.00 89.44 66 PHE A C 1
ATOM 483 O O . PHE A 1 66 ? -4.213 -8.524 3.285 1.00 89.44 66 PHE A O 1
ATOM 490 N N . GLN A 1 67 ? -5.723 -9.483 1.941 1.00 90.88 67 GLN A N 1
ATOM 491 C CA . GLN A 1 67 ? -6.590 -9.886 3.040 1.00 90.88 67 GLN A CA 1
ATOM 492 C C . GLN A 1 67 ? -5.883 -10.879 3.977 1.00 90.88 67 GLN A C 1
ATOM 494 O O . GLN A 1 67 ? -5.187 -11.788 3.516 1.00 90.88 67 GLN A O 1
ATOM 499 N N . LYS A 1 68 ? -6.110 -10.754 5.290 1.00 90.12 68 LYS A N 1
ATOM 500 C CA . LYS A 1 68 ? -5.654 -11.719 6.312 1.00 90.12 68 LYS A CA 1
ATOM 501 C C . LYS A 1 68 ? -4.157 -12.045 6.245 1.00 90.12 68 LYS A C 1
ATOM 503 O O . LYS A 1 68 ? -3.745 -13.178 6.502 1.00 90.12 68 LYS A O 1
ATOM 508 N N . MET A 1 69 ? -3.338 -11.060 5.891 1.00 88.00 69 MET A N 1
ATOM 509 C CA . MET A 1 69 ? -1.885 -11.213 5.812 1.00 88.00 69 MET A CA 1
ATOM 510 C C . MET A 1 69 ? -1.170 -10.796 7.103 1.00 88.00 69 MET A C 1
ATOM 512 O O . MET A 1 69 ? 0.047 -10.950 7.184 1.00 88.00 69 MET A O 1
ATOM 516 N N . GLY A 1 70 ? -1.908 -10.321 8.113 1.00 87.38 70 GLY A N 1
ATOM 517 C CA . GLY A 1 70 ? -1.331 -9.811 9.359 1.00 87.38 70 GLY A CA 1
ATOM 518 C C . GLY A 1 70 ? -0.610 -8.483 9.140 1.00 87.38 70 GLY A C 1
ATOM 519 O O . GLY A 1 70 ? 0.444 -8.246 9.723 1.00 87.38 70 GLY A O 1
ATOM 520 N N . LEU A 1 71 ? -1.131 -7.656 8.227 1.00 87.25 71 LEU A N 1
ATOM 521 C CA . LEU A 1 71 ? -0.548 -6.354 7.924 1.00 87.25 71 LEU A CA 1
ATOM 522 C C . LEU A 1 71 ? -0.724 -5.401 9.108 1.00 87.25 71 LEU A C 1
ATOM 524 O O . LEU A 1 71 ? -1.823 -5.285 9.650 1.00 87.25 71 LEU A O 1
ATOM 528 N N . LEU A 1 72 ? 0.355 -4.700 9.450 1.00 85.38 72 LEU A N 1
ATOM 529 C CA . LEU A 1 72 ? 0.404 -3.641 10.459 1.00 85.38 72 LEU A CA 1
ATOM 530 C C . LEU A 1 72 ? 0.640 -2.290 9.773 1.00 85.38 72 LEU A C 1
ATOM 53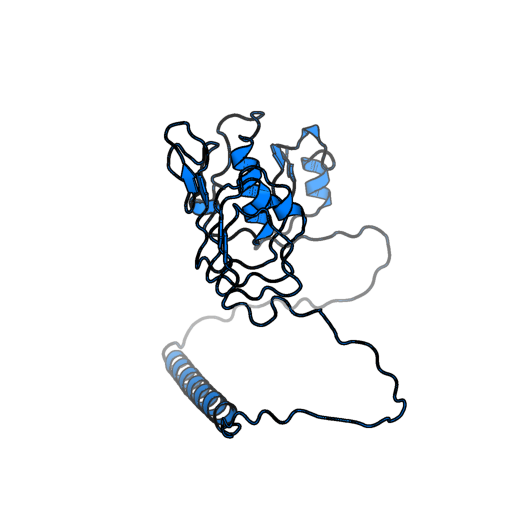2 O O . LEU A 1 72 ? 0.959 -2.237 8.589 1.00 85.38 72 LEU A O 1
ATOM 536 N N . GLY A 1 73 ? 0.523 -1.194 10.522 1.00 84.44 73 GLY A N 1
ATOM 537 C CA . GLY A 1 73 ? 0.785 0.158 10.020 1.00 84.44 73 GLY A CA 1
ATOM 538 C C . GLY A 1 73 ? -0.494 0.929 9.710 1.00 84.44 73 GLY A C 1
ATOM 539 O O . GLY A 1 73 ? -1.544 0.657 10.296 1.00 84.44 73 GLY A O 1
ATOM 540 N N . THR A 1 74 ? -0.396 1.922 8.827 1.00 81.38 74 THR A N 1
ATOM 541 C CA . THR A 1 74 ? -1.523 2.789 8.460 1.00 81.38 74 THR A CA 1
ATOM 542 C C . THR A 1 74 ? -1.805 2.745 6.968 1.00 81.38 74 THR A C 1
ATOM 544 O O . THR A 1 74 ? -0.946 2.392 6.164 1.00 81.38 74 THR A O 1
ATOM 547 N N . ILE A 1 75 ? -3.025 3.107 6.578 1.00 71.31 75 ILE A N 1
ATOM 548 C CA . ILE A 1 75 ? -3.371 3.249 5.163 1.00 71.31 75 ILE A CA 1
ATOM 549 C C . ILE A 1 75 ? -2.812 4.581 4.667 1.00 71.31 75 ILE A C 1
ATOM 551 O O . ILE A 1 75 ? -3.223 5.641 5.137 1.00 71.31 75 ILE A O 1
ATOM 555 N N . PHE A 1 76 ? -1.890 4.524 3.712 1.00 68.31 76 PHE A N 1
ATOM 556 C CA . PHE A 1 76 ? -1.255 5.705 3.136 1.00 68.31 76 PHE A CA 1
ATOM 557 C C . PHE A 1 76 ? -1.645 5.943 1.664 1.00 68.31 76 PHE A C 1
ATOM 559 O O . PHE A 1 76 ? -2.349 5.141 1.043 1.00 68.31 76 PHE A O 1
ATOM 566 N N . SER A 1 77 ? -1.181 7.061 1.098 1.00 63.84 77 SER A N 1
ATOM 567 C CA . SER A 1 77 ? -1.372 7.453 -0.306 1.00 63.84 77 SER A CA 1
ATOM 568 C C . SER A 1 77 ? -0.741 6.506 -1.325 1.00 63.84 77 SER A C 1
ATOM 570 O O . SER A 1 77 ? -0.956 6.661 -2.515 1.00 63.84 77 SER A O 1
ATOM 572 N N . GLU A 1 78 ? 0.038 5.519 -0.915 1.00 64.94 78 GLU A N 1
ATOM 573 C CA . GLU A 1 78 ? 0.733 4.610 -1.827 1.00 64.94 78 GLU A CA 1
ATOM 574 C C . GLU A 1 78 ? -0.215 3.505 -2.320 1.00 64.94 78 GLU A C 1
ATOM 576 O O . GLU A 1 78 ? -0.099 3.049 -3.457 1.00 64.94 78 GLU A O 1
ATOM 581 N N . PHE A 1 79 ? -1.255 3.172 -1.537 1.00 64.81 79 PHE A N 1
ATOM 582 C CA . PHE A 1 79 ? -2.378 2.334 -1.995 1.00 64.81 79 PHE A CA 1
ATOM 583 C C . PHE A 1 79 ? -3.150 2.961 -3.154 1.00 64.81 79 PHE A C 1
ATOM 585 O O . PHE A 1 79 ? -3.949 2.303 -3.817 1.00 64.81 79 PHE A O 1
ATOM 592 N N . ALA A 1 80 ? -2.897 4.241 -3.403 1.00 57.97 80 ALA A N 1
ATOM 593 C CA . ALA A 1 80 ? -3.606 5.034 -4.370 1.00 57.97 80 ALA A CA 1
ATOM 594 C C . ALA A 1 80 ? -3.250 4.694 -5.830 1.00 57.97 80 ALA A C 1
ATOM 596 O O . ALA A 1 80 ? -3.942 5.087 -6.768 1.00 57.97 80 ALA A O 1
ATOM 597 N N . LEU A 1 81 ? -2.195 3.906 -6.022 1.00 60.97 81 LEU A N 1
ATOM 598 C CA . LEU A 1 81 ? -1.763 3.405 -7.324 1.00 60.97 81 LEU A CA 1
ATOM 599 C C . LEU A 1 81 ? -2.567 2.170 -7.779 1.00 60.97 81 LEU A C 1
ATOM 601 O O . LEU A 1 81 ? -2.361 1.680 -8.887 1.00 60.97 81 LEU A O 1
ATOM 605 N N . LEU A 1 82 ? -3.488 1.667 -6.947 1.00 68.00 82 LEU A N 1
ATOM 606 C CA . LEU A 1 82 ? -4.156 0.377 -7.129 1.00 68.00 82 LEU A CA 1
ATOM 607 C C . LEU A 1 82 ? -5.663 0.540 -7.404 1.00 68.00 82 LEU A C 1
ATOM 609 O O . LEU A 1 82 ? -6.333 1.357 -6.779 1.00 68.00 82 LEU A O 1
ATOM 613 N N . GLN A 1 83 ? -6.204 -0.256 -8.339 1.00 71.00 83 GLN A N 1
ATOM 614 C CA . GLN A 1 83 ? -7.624 -0.214 -8.744 1.00 71.00 83 GLN A CA 1
ATOM 615 C C . GLN A 1 83 ? -8.582 -0.787 -7.685 1.00 71.00 83 GLN A C 1
ATOM 617 O O . GLN A 1 83 ? -9.619 -0.187 -7.397 1.00 71.00 83 GLN A O 1
ATOM 622 N N . VAL A 1 84 ? -8.236 -1.950 -7.119 1.00 72.50 84 VAL A N 1
ATOM 623 C CA . VAL A 1 84 ? -9.077 -2.707 -6.171 1.00 72.50 84 VAL A CA 1
ATOM 624 C C . VAL A 1 84 ? -8.216 -3.274 -5.034 1.00 72.50 84 VAL A C 1
ATOM 626 O O . VAL A 1 84 ? -7.811 -4.441 -5.093 1.00 72.50 84 VAL A O 1
ATOM 629 N N . PRO A 1 85 ? -7.852 -2.463 -4.024 1.00 83.12 85 PRO A N 1
ATOM 630 C CA . PRO A 1 85 ? -7.209 -2.957 -2.813 1.00 83.12 85 PRO A CA 1
ATOM 631 C C . PRO A 1 85 ? -8.211 -3.665 -1.883 1.00 83.12 85 PRO A C 1
ATOM 633 O O . PRO A 1 85 ? -9.149 -3.060 -1.363 1.00 83.12 85 PRO A O 1
ATOM 636 N N . ASN A 1 86 ? -7.958 -4.947 -1.622 1.00 88.56 86 ASN A N 1
ATOM 637 C CA . ASN A 1 86 ? -8.579 -5.723 -0.556 1.00 88.56 86 ASN A CA 1
ATOM 638 C C . ASN A 1 86 ? -7.580 -5.911 0.592 1.00 88.56 86 ASN A C 1
ATOM 640 O O . ASN A 1 86 ? -6.606 -6.656 0.475 1.00 88.56 86 ASN A O 1
ATOM 644 N N . LEU A 1 87 ? -7.844 -5.224 1.699 1.00 89.94 87 LEU A N 1
ATOM 645 C CA . LEU A 1 87 ? -7.040 -5.188 2.919 1.00 89.94 87 LEU A CA 1
ATOM 646 C C . LEU A 1 87 ? -7.809 -5.759 4.122 1.00 89.94 87 LEU A C 1
ATOM 648 O O . LEU A 1 87 ? -7.444 -5.502 5.273 1.00 89.94 87 LEU A O 1
ATOM 652 N N . ALA A 1 88 ? -8.872 -6.525 3.873 1.00 92.06 88 ALA A N 1
ATOM 653 C CA . ALA A 1 88 ? -9.761 -7.028 4.910 1.00 92.06 88 ALA A CA 1
ATOM 654 C C . ALA A 1 88 ? -9.064 -7.987 5.892 1.00 92.06 88 ALA A C 1
ATOM 656 O O . ALA A 1 88 ? -8.261 -8.840 5.503 1.00 92.06 88 ALA A O 1
ATOM 657 N N . GLY A 1 89 ? -9.428 -7.908 7.172 1.00 92.44 89 GLY A N 1
ATOM 658 C CA . GLY A 1 89 ? -8.963 -8.829 8.210 1.00 92.44 89 GLY A CA 1
ATOM 659 C C . GLY A 1 89 ? -7.477 -8.689 8.538 1.00 92.44 89 GLY A C 1
ATOM 660 O O . GLY A 1 89 ? -6.804 -9.703 8.714 1.00 92.44 89 GLY A O 1
ATOM 661 N N . ASN A 1 90 ? -6.964 -7.460 8.566 1.00 91.69 90 ASN A N 1
ATOM 662 C CA . ASN A 1 90 ? -5.606 -7.143 9.005 1.00 91.69 90 ASN A CA 1
ATOM 663 C C . ASN A 1 90 ? -5.639 -6.339 10.318 1.00 91.69 90 ASN A C 1
ATOM 665 O O . ASN A 1 90 ? -6.688 -6.154 10.930 1.00 91.69 90 ASN A O 1
ATOM 669 N N . GLU A 1 91 ? -4.477 -5.873 10.766 1.00 92.00 91 GLU A N 1
ATOM 670 C CA . GLU A 1 91 ? -4.307 -5.086 11.989 1.00 92.00 91 GLU A CA 1
ATOM 671 C C . GLU A 1 91 ? -3.955 -3.625 11.652 1.00 92.00 91 GLU A C 1
ATOM 673 O O . GLU A 1 91 ? -3.194 -2.964 12.360 1.00 92.00 91 GLU A O 1
ATOM 678 N N . LEU A 1 92 ? -4.497 -3.109 10.541 1.00 89.75 92 LEU A N 1
ATOM 679 C CA . LEU A 1 92 ? -4.242 -1.7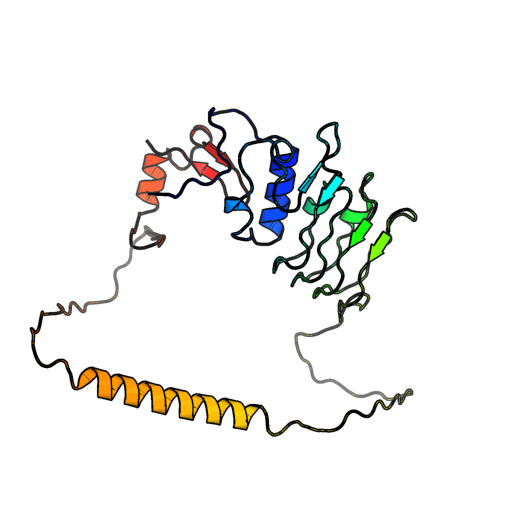41 10.097 1.00 89.75 92 LEU A CA 1
ATOM 680 C C . LEU A 1 92 ? -4.883 -0.736 11.056 1.00 89.75 92 LEU A C 1
ATOM 682 O O . LEU A 1 92 ? -5.999 -0.929 11.535 1.00 89.75 92 LEU A O 1
ATOM 686 N N . THR A 1 93 ? -4.178 0.363 11.298 1.00 89.75 93 THR A N 1
ATOM 687 C CA . THR A 1 93 ? -4.573 1.457 12.195 1.00 89.75 93 THR A CA 1
ATOM 688 C C . THR A 1 93 ? -4.590 2.789 11.439 1.00 89.75 93 THR A C 1
ATOM 690 O O . THR A 1 93 ? -4.297 2.849 10.243 1.00 89.75 93 THR A O 1
ATOM 693 N N . GLY A 1 94 ? -4.930 3.883 12.118 1.00 88.44 94 GLY A N 1
ATOM 694 C CA . GLY A 1 94 ? -4.928 5.218 11.523 1.00 88.44 94 GLY A CA 1
ATOM 695 C C . GLY A 1 94 ? -6.254 5.583 10.857 1.00 88.44 94 GLY A C 1
ATOM 696 O O . GLY A 1 94 ? -7.260 4.884 10.988 1.00 88.44 94 GLY A O 1
ATOM 697 N N . THR A 1 95 ? -6.249 6.712 10.149 1.00 88.56 95 THR A N 1
ATOM 698 C CA . THR A 1 95 ? -7.420 7.258 9.450 1.00 88.56 95 THR A CA 1
ATOM 699 C C . THR A 1 95 ? -7.365 6.966 7.956 1.00 88.56 95 THR A C 1
ATOM 701 O O . THR A 1 95 ? -6.292 7.023 7.358 1.00 88.56 95 THR A O 1
ATOM 704 N N . VAL A 1 96 ? -8.520 6.768 7.320 1.00 85.69 96 VAL A N 1
ATOM 705 C CA . VAL A 1 96 ? -8.611 6.709 5.853 1.00 85.69 96 VAL A CA 1
ATOM 706 C C . VAL A 1 96 ? -8.270 8.093 5.282 1.00 85.69 96 VAL A C 1
ATOM 708 O O . VAL A 1 96 ? -8.981 9.061 5.540 1.00 85.69 96 VAL A O 1
ATOM 711 N N . LEU A 1 97 ? -7.160 8.214 4.546 1.00 80.62 97 LEU A N 1
ATOM 712 C CA . LEU A 1 97 ? -6.653 9.511 4.085 1.00 80.62 97 LEU A CA 1
ATOM 713 C C . LEU A 1 97 ? -7.460 10.090 2.915 1.00 80.62 97 LEU A C 1
ATOM 715 O O . LEU A 1 97 ? -7.844 9.388 1.979 1.00 80.62 97 LEU A O 1
ATOM 719 N N . ASN A 1 98 ? -7.598 11.418 2.910 1.00 77.19 98 ASN A N 1
ATOM 720 C CA . ASN A 1 98 ? -8.265 12.181 1.850 1.00 77.19 98 ASN A CA 1
ATOM 721 C C . ASN A 1 98 ? -7.655 11.968 0.454 1.00 77.19 98 ASN A C 1
ATOM 723 O O . ASN A 1 98 ? -8.346 12.102 -0.553 1.00 77.19 98 ASN A O 1
ATOM 727 N N . GLN A 1 99 ? -6.369 11.623 0.381 1.00 75.44 99 GLN A N 1
ATOM 728 C CA . GLN A 1 99 ? -5.670 11.356 -0.880 1.00 75.44 99 GLN A CA 1
ATOM 729 C C . GLN A 1 99 ? -6.262 10.161 -1.642 1.00 75.44 99 GLN A C 1
ATOM 731 O O . GLN A 1 99 ? -6.124 10.095 -2.857 1.00 75.44 99 GLN A O 1
ATOM 736 N N . LEU A 1 100 ? -6.981 9.254 -0.973 1.00 75.81 100 LEU A N 1
ATOM 737 C CA . LEU A 1 100 ? -7.666 8.149 -1.648 1.00 75.81 100 LEU A CA 1
ATOM 738 C C . LEU A 1 100 ? -8.897 8.615 -2.451 1.00 75.81 100 LEU A C 1
ATOM 740 O O . LEU A 1 100 ? -9.357 7.900 -3.338 1.00 75.81 100 LEU A O 1
ATOM 744 N N . MET A 1 101 ? -9.413 9.826 -2.199 1.00 74.62 101 MET A N 1
ATOM 745 C CA . MET A 1 101 ? -10.549 10.397 -2.942 1.00 74.62 101 MET A CA 1
ATOM 746 C C . MET A 1 101 ? -10.170 10.883 -4.349 1.00 74.62 101 MET A C 1
ATOM 748 O O . MET A 1 101 ? -11.027 10.987 -5.232 1.00 74.62 101 MET A O 1
ATOM 752 N N . THR A 1 102 ? -8.900 11.233 -4.575 1.00 72.25 102 THR A N 1
ATOM 753 C CA . THR A 1 102 ? -8.451 11.843 -5.840 1.00 72.25 102 THR A CA 1
ATOM 754 C C . THR A 1 102 ? -8.212 10.814 -6.943 1.00 72.25 102 THR A C 1
ATOM 756 O O . THR A 1 102 ? -7.969 11.179 -8.094 1.00 72.25 102 THR A O 1
ATOM 759 N N . LEU A 1 103 ? -8.352 9.529 -6.630 1.00 73.94 103 LEU A N 1
ATOM 760 C CA . LEU A 1 103 ? -7.964 8.436 -7.506 1.00 73.94 103 LEU A CA 1
ATOM 761 C C . LEU A 1 103 ? -8.991 8.181 -8.586 1.00 73.94 103 LEU A C 1
ATOM 763 O O . LEU A 1 103 ? -10.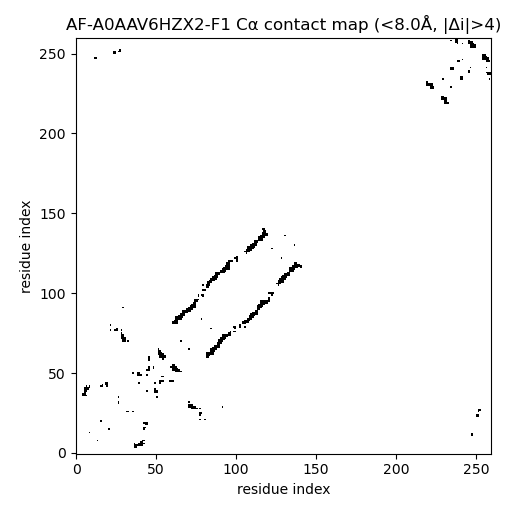152 7.885 -8.323 1.00 73.94 103 LEU A O 1
ATOM 767 N N . ALA A 1 104 ? -8.531 8.293 -9.829 1.00 74.88 104 ALA A N 1
ATOM 768 C CA . ALA A 1 104 ? -9.370 8.078 -10.996 1.00 74.88 104 ALA A CA 1
ATOM 769 C C . ALA A 1 104 ? -9.775 6.609 -11.170 1.00 74.88 104 ALA A C 1
ATOM 771 O O . ALA A 1 104 ? -10.855 6.342 -11.685 1.00 74.88 104 ALA A O 1
ATOM 772 N N . ASN A 1 105 ? -8.922 5.686 -10.720 1.00 76.50 105 ASN A N 1
ATOM 773 C CA . ASN A 1 105 ? -9.047 4.261 -11.005 1.00 76.50 105 ASN A CA 1
ATOM 774 C C . ASN A 1 105 ? -9.548 3.432 -9.813 1.00 76.50 105 ASN A C 1
ATOM 776 O O . ASN A 1 105 ? -9.781 2.243 -9.980 1.00 76.50 105 ASN A O 1
ATOM 780 N N . LEU A 1 106 ? -9.712 4.020 -8.626 1.00 81.56 106 LEU A N 1
ATOM 781 C CA . LEU A 1 106 ? -10.217 3.282 -7.470 1.00 81.56 106 LEU A CA 1
ATOM 782 C C . LEU A 1 106 ? -11.697 2.951 -7.696 1.00 81.56 106 LEU A C 1
ATOM 784 O O . LEU A 1 106 ? -12.500 3.861 -7.895 1.00 81.56 106 LEU A O 1
ATOM 788 N N . THR A 1 107 ? -12.059 1.671 -7.668 1.00 85.75 107 THR A N 1
ATOM 789 C CA . THR A 1 107 ? -13.466 1.237 -7.782 1.00 85.75 107 THR A CA 1
ATOM 790 C C . THR A 1 107 ? -13.986 0.632 -6.490 1.00 85.75 107 THR A C 1
ATOM 792 O O . THR A 1 107 ? -15.172 0.735 -6.190 1.00 85.75 107 THR A O 1
ATOM 795 N N . GLU A 1 108 ? -13.106 0.016 -5.707 1.00 86.94 108 GLU A N 1
ATOM 796 C CA . GLU A 1 108 ? -13.466 -0.605 -4.442 1.00 86.94 108 GLU A CA 1
ATOM 797 C C . GLU A 1 108 ? -12.308 -0.498 -3.450 1.00 86.94 108 GLU A C 1
ATOM 799 O O . GLU A 1 108 ? -11.157 -0.735 -3.804 1.00 86.94 108 GLU A O 1
ATOM 804 N N . LEU A 1 109 ? -12.632 -0.144 -2.208 1.00 88.44 109 LEU A N 1
ATOM 805 C CA . LEU A 1 109 ? -11.729 -0.139 -1.066 1.00 88.44 109 LEU A CA 1
ATOM 806 C C . LEU A 1 109 ? -12.328 -1.035 0.018 1.00 88.44 109 LEU A C 1
ATOM 808 O O . LEU A 1 109 ? -13.283 -0.644 0.696 1.00 88.44 109 LEU A O 1
ATOM 812 N N . ASP A 1 110 ? -11.762 -2.230 0.178 1.00 90.69 110 ASP A N 1
ATOM 813 C CA . ASP A 1 110 ? -12.177 -3.1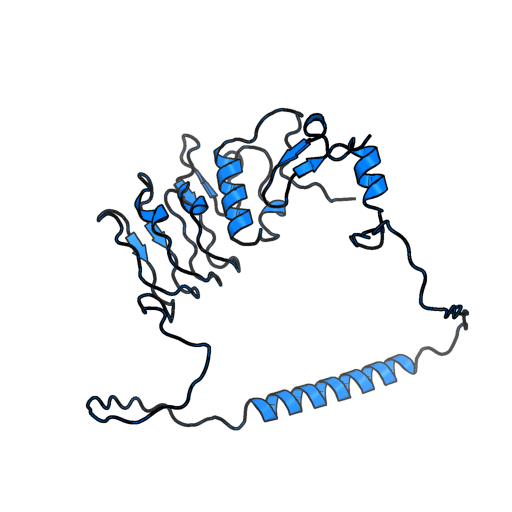73 1.215 1.00 90.69 110 ASP A CA 1
ATOM 814 C C . ASP A 1 110 ? -11.183 -3.149 2.381 1.00 90.69 110 ASP A C 1
ATOM 816 O O . ASP A 1 110 ? -10.047 -3.607 2.260 1.00 90.69 110 ASP A O 1
ATOM 820 N N . VAL A 1 111 ? -11.606 -2.578 3.510 1.00 91.88 111 VAL A N 1
ATOM 821 C CA . VAL A 1 111 ? -10.818 -2.461 4.748 1.00 91.88 111 VAL A CA 1
ATOM 822 C C . VAL A 1 111 ? -11.565 -3.060 5.942 1.00 91.88 111 VAL A C 1
ATOM 824 O O . VAL A 1 111 ? -11.371 -2.648 7.090 1.00 91.88 111 VAL A O 1
ATOM 827 N N . LEU A 1 112 ? -12.432 -4.042 5.677 1.00 94.44 112 LEU A N 1
ATOM 828 C CA . LEU A 1 112 ? -13.225 -4.726 6.695 1.00 94.44 112 LEU A CA 1
ATOM 829 C C . LEU A 1 112 ? -12.350 -5.312 7.809 1.00 94.44 112 LEU A C 1
ATOM 831 O O . LEU A 1 112 ? -11.257 -5.809 7.548 1.00 94.44 112 LEU A O 1
ATOM 835 N N . SER A 1 113 ? -12.853 -5.308 9.043 1.00 95.19 113 SER A N 1
ATOM 836 C CA . SER A 1 113 ? -12.209 -5.968 10.191 1.00 95.19 113 SER A CA 1
ATOM 837 C C . SER A 1 113 ? -10.740 -5.557 10.395 1.00 95.19 113 SER A C 1
ATOM 839 O O . SER A 1 113 ? -9.852 -6.407 10.378 1.00 95.19 113 SER A O 1
ATOM 841 N N . ASN A 1 114 ? -10.499 -4.256 10.559 1.00 94.31 114 ASN A N 1
ATOM 842 C CA . ASN A 1 114 ? -9.214 -3.663 10.947 1.00 94.31 114 ASN A CA 1
ATOM 843 C C . ASN A 1 114 ? -9.395 -2.808 12.228 1.00 94.31 114 ASN A C 1
ATOM 845 O O . ASN A 1 114 ? -10.458 -2.825 12.851 1.00 94.31 114 ASN A O 1
ATOM 849 N N . ASN A 1 115 ? -8.371 -2.043 12.621 1.00 93.50 115 ASN A N 1
ATOM 850 C CA . ASN A 1 115 ? -8.384 -1.102 13.750 1.00 93.50 115 ASN A CA 1
ATOM 851 C C . ASN A 1 115 ? -8.349 0.368 13.279 1.00 93.50 115 ASN A C 1
ATOM 853 O O . ASN A 1 115 ? -7.701 1.222 13.893 1.00 93.50 115 ASN A O 1
ATOM 857 N N . LEU A 1 116 ? -9.016 0.672 12.163 1.00 92.25 116 LEU A N 1
ATOM 858 C CA . LEU A 1 116 ? -9.093 2.032 11.633 1.00 92.25 116 LEU A CA 1
ATOM 859 C C . LEU A 1 116 ? -10.015 2.909 12.487 1.00 92.25 116 LEU A C 1
ATOM 861 O O . LEU A 1 116 ? -11.011 2.444 13.049 1.00 92.25 116 LEU A O 1
ATOM 865 N N . TYR A 1 117 ? -9.706 4.201 12.535 1.00 91.06 117 TYR A N 1
ATOM 866 C CA . TYR A 1 117 ? -10.464 5.190 13.295 1.00 91.06 117 TYR A CA 1
ATOM 867 C C . TYR A 1 117 ? -10.635 6.500 12.522 1.00 91.06 117 TYR A C 1
ATOM 869 O O . TYR A 1 117 ? -10.033 6.713 11.470 1.00 91.06 117 TYR A O 1
ATOM 877 N N . GLY A 1 118 ? -11.461 7.402 13.051 1.00 89.94 118 GLY A N 1
ATOM 878 C CA . GLY A 1 118 ? -11.668 8.730 12.473 1.00 89.94 118 GLY A CA 1
ATOM 879 C C . GLY A 1 118 ? -12.708 8.766 11.352 1.00 89.94 118 GLY A C 1
ATOM 880 O O . GLY A 1 118 ? -13.314 7.755 10.992 1.00 89.94 118 GLY A O 1
ATOM 881 N N . LYS A 1 119 ? -12.953 9.966 10.815 1.00 89.50 119 LYS A N 1
ATOM 882 C CA . LYS A 1 119 ? -13.968 10.197 9.774 1.00 89.50 119 LYS A CA 1
ATOM 883 C C . LYS A 1 119 ? -13.581 9.522 8.462 1.00 89.50 119 LYS A C 1
ATOM 885 O O . LYS A 1 119 ? -12.425 9.569 8.055 1.00 89.50 119 LYS A O 1
ATOM 890 N N . ILE A 1 120 ? -14.577 8.961 7.782 1.00 87.50 120 ILE A N 1
ATOM 891 C CA . ILE A 1 120 ? -14.417 8.429 6.429 1.00 87.50 120 ILE A CA 1
ATOM 892 C C . ILE A 1 120 ? -14.514 9.610 5.446 1.00 87.50 120 ILE A C 1
ATOM 894 O O . ILE A 1 120 ? -15.512 10.337 5.487 1.00 87.50 120 ILE A O 1
ATOM 898 N N . PRO A 1 121 ? -13.508 9.831 4.580 1.00 86.69 121 PRO A N 1
ATOM 899 C CA . PRO A 1 121 ? -13.578 10.840 3.528 1.00 86.69 121 PRO A CA 1
ATOM 900 C C . PRO A 1 121 ? -14.729 10.578 2.553 1.00 86.69 121 PRO A C 1
ATOM 902 O O . PRO A 1 121 ? -15.179 9.445 2.385 1.00 86.69 121 PRO A O 1
ATOM 905 N N . LEU A 1 122 ? -15.201 11.621 1.873 1.00 87.50 122 LEU A N 1
ATOM 906 C CA . LEU A 1 122 ? -16.298 11.485 0.918 1.00 87.50 122 LEU A CA 1
ATOM 907 C C . LEU A 1 122 ? -15.768 11.001 -0.442 1.00 87.50 122 LEU A C 1
ATOM 909 O O . LEU A 1 122 ? -15.237 11.777 -1.233 1.00 87.50 122 LEU A O 1
ATOM 913 N N . PHE A 1 123 ? -15.903 9.705 -0.713 1.00 85.88 123 PHE A N 1
ATOM 914 C CA . PHE A 1 123 ? -15.499 9.115 -1.990 1.00 85.88 123 PHE A CA 1
ATOM 915 C C . PHE A 1 123 ? -16.493 9.428 -3.118 1.00 85.88 123 PHE A C 1
ATOM 917 O O . PHE A 1 123 ? -17.641 9.813 -2.882 1.00 85.88 123 PHE A O 1
ATOM 924 N N . ARG A 1 124 ? -16.051 9.256 -4.372 1.00 86.88 124 ARG A N 1
ATOM 925 C CA . ARG A 1 124 ? -16.929 9.368 -5.549 1.00 86.88 124 ARG A CA 1
ATOM 926 C C . ARG A 1 124 ? -18.016 8.290 -5.481 1.00 86.88 124 ARG A C 1
ATOM 928 O O . ARG A 1 124 ? -17.774 7.198 -4.978 1.00 86.88 124 ARG A O 1
ATOM 935 N N . SER A 1 125 ? -19.194 8.568 -6.036 1.00 84.38 125 SER A N 1
ATOM 936 C CA . SER A 1 125 ? -20.360 7.669 -5.963 1.00 84.38 125 SER A CA 1
ATOM 937 C C . SER A 1 125 ? -20.148 6.290 -6.601 1.00 84.38 125 SER A C 1
ATOM 939 O O . SER A 1 125 ? -20.874 5.355 -6.282 1.00 84.38 125 SER A O 1
ATOM 941 N N . ASN A 1 126 ? -19.167 6.156 -7.494 1.00 86.19 126 ASN A N 1
ATOM 942 C CA . ASN A 1 126 ? -18.801 4.904 -8.151 1.00 86.19 126 ASN A CA 1
ATOM 943 C C . ASN A 1 126 ? -17.749 4.080 -7.381 1.00 86.19 126 ASN A C 1
ATOM 945 O O . ASN A 1 126 ? -17.284 3.075 -7.913 1.00 86.19 126 ASN A O 1
ATOM 949 N N . VAL A 1 127 ? -17.347 4.511 -6.180 1.00 87.75 127 VAL A N 1
ATOM 950 C CA . VAL A 1 127 ? -16.376 3.806 -5.334 1.00 87.75 127 VAL A CA 1
ATOM 951 C C . VAL A 1 127 ? -17.109 3.088 -4.210 1.00 87.75 127 VAL A C 1
ATOM 953 O O . VAL A 1 127 ? -17.763 3.719 -3.379 1.00 87.75 127 VAL A O 1
ATOM 956 N N . LEU A 1 128 ? -16.971 1.765 -4.155 1.00 89.00 128 LEU A N 1
ATOM 957 C CA . LEU A 1 128 ? -17.493 0.960 -3.058 1.00 89.00 128 LEU A CA 1
ATOM 958 C C . LEU A 1 128 ? -16.499 0.960 -1.892 1.00 89.00 128 LEU A C 1
ATOM 960 O O . LEU A 1 128 ? -15.392 0.449 -2.023 1.00 89.00 128 LEU A O 1
ATOM 964 N N . VAL A 1 129 ? -16.891 1.505 -0.743 1.00 90.44 129 VAL A N 1
ATOM 965 C CA . VAL A 1 129 ? -16.040 1.561 0.456 1.00 90.44 129 VAL A CA 1
ATOM 966 C C . VAL A 1 129 ? -16.635 0.670 1.537 1.00 90.44 129 VAL A C 1
ATOM 968 O O . VAL A 1 129 ? -17.766 0.893 1.967 1.00 90.44 129 VAL A O 1
ATOM 971 N N . LYS A 1 130 ? -15.880 -0.340 1.977 1.00 92.12 130 LYS A N 1
ATOM 972 C CA . LYS A 1 130 ? -16.302 -1.301 3.005 1.00 92.12 130 LYS A CA 1
ATOM 973 C C . LYS A 1 130 ? -15.448 -1.138 4.259 1.00 92.12 130 LYS A C 1
ATOM 975 O O . LYS A 1 130 ? -14.260 -1.451 4.248 1.00 92.12 130 LYS A O 1
ATOM 980 N N . THR A 1 131 ? -16.054 -0.654 5.342 1.00 92.62 131 THR A N 1
ATOM 981 C CA . THR A 1 131 ? -15.357 -0.304 6.599 1.00 92.62 131 THR A CA 1
ATOM 982 C C . THR A 1 131 ? -15.905 -1.010 7.837 1.00 92.62 131 THR A C 1
ATOM 984 O O . THR A 1 131 ? -15.457 -0.728 8.948 1.00 92.62 131 THR A O 1
ATOM 987 N N . ASP A 1 132 ? -16.866 -1.920 7.690 1.00 93.06 132 ASP A N 1
ATOM 988 C CA . ASP A 1 132 ? -17.436 -2.654 8.821 1.00 93.06 132 ASP A CA 1
ATOM 989 C C . ASP A 1 132 ? -16.374 -3.444 9.601 1.00 93.06 132 ASP A C 1
ATOM 991 O O . ASP A 1 132 ? -15.340 -3.861 9.078 1.00 93.06 132 ASP A O 1
ATOM 995 N N . GLY A 1 133 ? -16.622 -3.649 10.894 1.00 92.50 133 GLY A N 1
ATOM 996 C CA . GLY A 1 133 ? -15.680 -4.337 11.778 1.00 92.50 133 GLY A CA 1
ATOM 997 C C . GLY A 1 133 ? -14.482 -3.494 12.225 1.00 92.50 133 GLY A C 1
ATOM 998 O O . GLY A 1 133 ? -13.581 -4.058 12.831 1.00 92.50 133 GLY A O 1
ATOM 999 N N . ASN A 1 134 ? -14.478 -2.179 11.968 1.00 93.69 134 ASN A N 1
ATOM 1000 C CA . ASN A 1 134 ? -13.539 -1.218 12.556 1.00 93.69 134 ASN A CA 1
ATOM 1001 C C . ASN A 1 134 ? -14.207 -0.511 13.760 1.00 93.69 134 ASN A C 1
ATOM 1003 O O . ASN A 1 134 ? -15.140 0.267 13.547 1.00 93.69 134 ASN A O 1
ATOM 1007 N N . PRO A 1 135 ? -13.793 -0.758 15.020 1.00 91.88 135 PRO A N 1
ATOM 1008 C CA . PRO A 1 135 ? -14.539 -0.309 16.207 1.00 91.88 135 PRO A CA 1
ATOM 1009 C C . PRO A 1 135 ? -14.673 1.210 16.383 1.00 91.88 135 PRO A C 1
ATOM 1011 O O . PRO A 1 135 ? -15.645 1.673 16.991 1.00 91.88 135 PRO A O 1
ATOM 1014 N N . ASP A 1 136 ? -13.708 1.980 15.877 1.00 91.44 136 ASP A N 1
ATOM 1015 C CA . ASP A 1 136 ? -13.589 3.427 16.098 1.00 91.44 136 ASP A CA 1
ATOM 1016 C C . ASP A 1 136 ? -13.730 4.261 14.815 1.00 91.44 136 ASP A C 1
ATOM 1018 O O . ASP A 1 136 ? -13.504 5.476 14.817 1.00 91.44 136 ASP A O 1
ATOM 1022 N N . ILE A 1 137 ? -14.153 3.629 13.717 1.00 90.50 137 ILE A N 1
ATOM 1023 C CA . ILE A 1 137 ? -14.412 4.313 12.450 1.00 90.50 137 ILE A CA 1
ATOM 1024 C C . ILE A 1 137 ? -15.623 5.248 12.574 1.00 90.50 137 ILE A C 1
ATOM 1026 O O . ILE A 1 137 ? -16.616 4.942 13.235 1.00 90.50 137 ILE A O 1
ATOM 1030 N N . GLY A 1 138 ? -15.538 6.421 11.951 1.00 83.69 138 GLY A N 1
ATOM 1031 C CA . GLY A 1 138 ? -16.585 7.442 11.973 1.00 83.69 138 GLY A CA 1
ATOM 1032 C C . GLY A 1 138 ? -16.681 8.246 13.273 1.00 83.69 138 GLY A C 1
ATOM 1033 O O . GLY A 1 138 ? -17.489 9.170 13.335 1.00 83.69 138 GLY A O 1
ATOM 1034 N N . LYS A 1 139 ? -15.871 7.942 14.297 1.00 83.06 139 LYS A N 1
ATOM 1035 C CA . LYS A 1 139 ? -15.831 8.713 15.545 1.00 83.06 139 LYS A CA 1
ATOM 1036 C C . LYS A 1 139 ? -14.834 9.863 15.427 1.00 83.06 139 LYS A C 1
ATOM 1038 O O . LYS A 1 139 ? -13.686 9.667 15.033 1.00 83.06 139 LYS A O 1
ATOM 1043 N N . ASP A 1 140 ? -15.260 11.060 15.804 1.00 61.34 140 ASP A N 1
ATOM 1044 C CA . ASP A 1 140 ? -14.376 12.209 15.979 1.00 61.34 140 ASP A CA 1
ATOM 1045 C C . ASP A 1 140 ? -13.432 11.868 17.136 1.00 61.34 140 ASP A C 1
ATOM 1047 O O . ASP A 1 140 ? -13.893 11.571 18.237 1.00 61.34 140 ASP A O 1
ATOM 1051 N N . SER A 1 141 ? -12.121 11.844 16.890 1.00 50.69 141 SER A N 1
ATOM 1052 C CA . SER A 1 141 ? -11.120 11.550 17.916 1.00 50.69 141 SER A CA 1
ATOM 1053 C C . SER A 1 141 ? -11.115 12.645 18.988 1.00 50.69 141 SER A C 1
ATOM 1055 O O . SER A 1 141 ? -10.333 13.589 18.939 1.00 50.69 141 SER A O 1
ATOM 1057 N N . GLY A 1 142 ? -12.012 12.525 19.961 1.00 53.00 142 GLY A N 1
ATOM 1058 C CA . GLY A 1 142 ? -11.922 13.194 21.244 1.00 53.00 142 GLY A CA 1
ATOM 1059 C C . GLY A 1 142 ? -11.242 12.277 22.257 1.00 53.00 142 GLY A C 1
ATOM 1060 O O . GLY A 1 142 ? -11.826 11.270 22.644 1.00 53.00 142 GLY A O 1
ATOM 1061 N N . SER A 1 143 ? -10.060 12.714 22.715 1.00 42.28 143 SER A N 1
ATOM 1062 C CA . SER A 1 143 ? -9.418 12.427 24.018 1.00 42.28 143 SER A CA 1
ATOM 1063 C C . SER A 1 143 ? -8.423 11.257 24.143 1.00 42.28 143 SER A C 1
ATOM 1065 O O . SER A 1 143 ? -8.544 10.283 23.405 1.00 42.28 143 SER A O 1
ATOM 1067 N N . PRO A 1 144 ? -7.501 11.273 25.150 1.00 57.31 144 PRO A N 1
ATOM 1068 C CA . PRO A 1 144 ? -7.153 12.339 26.128 1.00 57.31 144 PRO A CA 1
ATOM 1069 C C . PRO A 1 144 ? -5.633 12.582 26.333 1.00 57.31 144 PRO A C 1
ATOM 1071 O O . PRO A 1 144 ? -4.856 11.636 26.324 1.00 57.31 144 PRO A O 1
ATOM 1074 N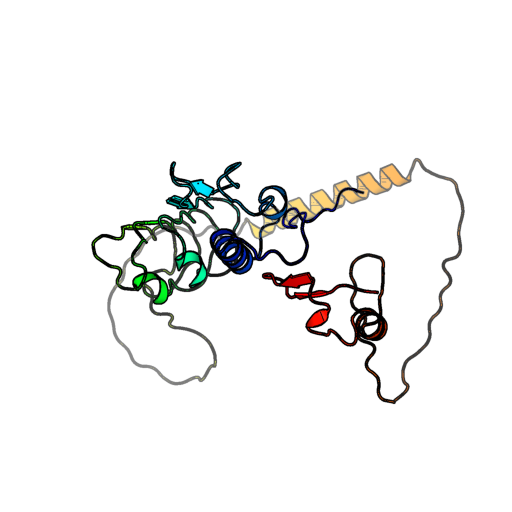 N . LEU A 1 145 ? -5.209 13.806 26.689 1.00 41.84 145 LEU A N 1
ATOM 1075 C CA . LEU A 1 145 ? -4.062 14.023 27.596 1.00 41.84 145 LEU A CA 1
ATOM 1076 C C . LEU A 1 145 ? -4.011 15.464 28.140 1.00 41.84 145 LEU A C 1
ATOM 1078 O O . LEU A 1 145 ? -4.385 16.407 27.452 1.00 41.84 145 LEU A O 1
ATOM 1082 N N . ALA A 1 146 ? -3.477 15.572 29.361 1.00 39.66 146 ALA A N 1
ATOM 1083 C CA . ALA A 1 146 ? -3.244 16.747 30.214 1.00 39.66 146 ALA A CA 1
ATOM 1084 C C . ALA A 1 146 ? -4.435 17.213 31.081 1.00 39.66 146 ALA A C 1
ATOM 1086 O O . ALA A 1 146 ? -5.442 17.730 30.608 1.00 39.66 146 ALA A O 1
ATOM 1087 N N . GLY A 1 147 ? -4.297 16.978 32.391 1.00 46.03 147 GLY A N 1
ATOM 1088 C CA . GLY A 1 147 ? -5.308 17.235 33.408 1.00 46.03 147 GLY A CA 1
ATOM 1089 C C . GLY A 1 147 ? -5.330 18.665 33.939 1.00 46.03 147 GLY A C 1
ATOM 1090 O O . GLY A 1 147 ? -4.294 19.308 34.055 1.00 46.03 147 GLY A O 1
ATOM 1091 N N . THR A 1 148 ? -6.525 19.077 34.360 1.00 33.47 148 THR A N 1
ATOM 1092 C CA . THR A 1 148 ? -6.781 20.181 35.293 1.00 33.47 148 THR A CA 1
ATOM 1093 C C . THR A 1 148 ? -8.107 19.878 36.008 1.00 33.47 148 THR A C 1
ATOM 1095 O O . THR A 1 148 ? -9.069 19.510 35.331 1.00 33.47 148 THR A O 1
ATOM 1098 N N . PRO A 1 149 ? -8.214 19.993 37.345 1.00 46.62 149 PRO A N 1
ATOM 1099 C CA . PRO A 1 149 ? -9.489 19.842 38.037 1.00 46.62 149 PRO A CA 1
ATOM 1100 C C . PRO A 1 149 ? -10.270 21.162 37.971 1.00 46.62 149 PRO A C 1
ATOM 1102 O O . PRO A 1 149 ? -9.752 22.211 38.346 1.00 46.62 149 PRO A O 1
ATOM 1105 N N . GLY A 1 150 ? -11.520 21.119 37.504 1.00 34.59 150 GLY A N 1
ATOM 1106 C CA . GLY A 1 150 ? -12.347 22.321 37.406 1.00 34.59 150 GLY A CA 1
ATOM 1107 C C . GLY A 1 150 ? -13.793 22.063 36.991 1.00 34.59 150 GLY A C 1
ATOM 1108 O O . GLY A 1 150 ? -14.126 22.148 35.820 1.00 34.59 150 GLY A O 1
ATOM 1109 N N . THR A 1 151 ? -14.617 21.810 38.005 1.00 32.50 151 THR A N 1
ATOM 1110 C CA . THR A 1 151 ? -15.980 22.340 38.193 1.00 32.50 151 THR A CA 1
ATOM 1111 C C . THR A 1 151 ? -17.135 21.879 37.281 1.00 32.50 151 THR A C 1
ATOM 1113 O O . THR A 1 151 ? -17.171 22.039 36.069 1.00 32.50 151 THR A O 1
ATOM 1116 N N . SER A 1 152 ? -18.145 21.368 37.984 1.00 40.88 152 SER A N 1
ATOM 1117 C CA . SER A 1 152 ? -19.509 20.977 37.620 1.00 40.88 152 SER A CA 1
ATOM 1118 C C . SER A 1 152 ? -20.276 21.868 36.634 1.00 40.88 152 SER A C 1
ATOM 1120 O O . SER A 1 152 ? -20.358 23.079 36.833 1.00 40.88 152 SER A O 1
ATOM 1122 N N . SER A 1 153 ? -21.047 21.236 35.743 1.00 34.41 153 SER A N 1
ATOM 1123 C CA . SER A 1 153 ? -22.470 21.565 35.546 1.00 34.41 153 SER A CA 1
ATOM 1124 C C . SER A 1 153 ? -23.232 20.418 34.863 1.00 34.41 153 SER A C 1
ATOM 1126 O O . SER A 1 153 ? -22.661 19.521 34.251 1.00 34.41 153 SER A O 1
ATOM 1128 N N . THR A 1 154 ? -24.535 20.418 35.112 1.00 33.72 154 THR A N 1
ATOM 1129 C CA . THR A 1 154 ? -25.491 19.307 35.101 1.00 33.72 154 THR A CA 1
ATOM 1130 C C . THR A 1 154 ? -26.265 19.192 33.777 1.00 33.72 154 THR A C 1
ATOM 1132 O O . THR A 1 154 ? -26.349 20.161 33.031 1.00 33.72 154 THR A O 1
ATOM 1135 N N . SER A 1 155 ? -26.973 18.059 33.613 1.00 35.28 155 SER A N 1
ATOM 1136 C CA . SER A 1 155 ? -28.066 17.738 32.655 1.00 35.28 155 SER A CA 1
ATOM 1137 C C . SER A 1 155 ? -27.624 17.202 31.282 1.00 35.28 155 SER A C 1
ATOM 1139 O O . SER A 1 155 ? -26.707 17.727 30.680 1.00 35.28 155 SER A O 1
ATOM 1141 N N . GLY A 1 156 ? -28.195 16.145 30.699 1.00 33.78 156 GLY A N 1
ATOM 1142 C CA . GLY A 1 156 ? -29.269 15.230 31.077 1.00 33.78 156 GLY A CA 1
ATOM 1143 C C . GLY A 1 156 ? -29.619 14.346 29.863 1.00 33.78 156 GLY A C 1
ATOM 1144 O O . GLY A 1 156 ? -29.572 14.819 28.735 1.00 33.78 156 GLY A O 1
ATOM 1145 N N . GLY A 1 157 ? -30.003 13.085 30.101 1.00 32.59 157 GLY A N 1
ATOM 1146 C CA . GLY A 1 157 ? -30.787 12.278 29.149 1.00 32.59 157 GLY A CA 1
ATOM 1147 C C . GLY A 1 157 ? -30.061 11.136 28.422 1.00 32.59 157 GLY A C 1
ATOM 1148 O O . GLY A 1 157 ? -29.104 11.358 27.695 1.00 32.59 157 GLY A O 1
ATOM 1149 N N . GLY A 1 158 ? -30.593 9.912 28.567 1.00 32.75 158 GLY A N 1
ATOM 1150 C CA . GLY A 1 158 ? -30.332 8.798 27.641 1.00 32.75 158 GLY A CA 1
ATOM 1151 C C . GLY A 1 158 ? -29.800 7.503 28.261 1.00 32.75 158 GLY A C 1
ATOM 1152 O O . GLY A 1 158 ? -28.693 7.075 27.955 1.00 32.75 158 GLY A O 1
ATOM 1153 N N . ARG A 1 159 ? -30.589 6.840 29.119 1.00 41.81 159 ARG A N 1
ATOM 1154 C CA . ARG A 1 159 ? -30.331 5.450 29.539 1.00 41.81 159 ARG A CA 1
ATOM 1155 C C . ARG A 1 159 ? -30.661 4.491 28.394 1.00 41.81 159 ARG A C 1
ATOM 1157 O O . ARG A 1 159 ? -31.832 4.184 28.209 1.00 41.81 159 ARG A O 1
ATOM 1164 N N . ASN A 1 160 ? -29.643 3.920 27.757 1.00 38.12 160 ASN A N 1
ATOM 1165 C CA . ASN A 1 160 ? -29.774 2.654 27.033 1.00 38.12 160 ASN A CA 1
ATOM 1166 C C . ASN A 1 160 ? -28.978 1.587 27.786 1.00 38.12 160 ASN A C 1
ATOM 1168 O O . ASN A 1 160 ? -27.752 1.524 27.732 1.00 38.12 160 ASN A O 1
ATOM 1172 N N . LYS A 1 161 ? -29.703 0.785 28.568 1.00 32.38 161 LYS A N 1
ATOM 1173 C CA . LYS A 1 161 ? -29.168 -0.318 29.365 1.00 32.38 161 LYS A CA 1
ATOM 1174 C C . LYS A 1 161 ? -29.072 -1.549 28.460 1.00 32.38 161 LYS A C 1
ATOM 1176 O O . LYS A 1 161 ? -30.093 -2.153 28.157 1.00 32.38 161 LYS A O 1
ATOM 1181 N N . SER A 1 162 ? -27.860 -1.916 28.051 1.00 44.78 162 SER A N 1
ATOM 1182 C CA . SER A 1 162 ? -27.556 -3.262 27.555 1.00 44.78 162 SER A CA 1
ATOM 1183 C C . SER A 1 162 ? -26.952 -4.057 28.707 1.00 44.78 162 SER A C 1
ATOM 1185 O O . SER A 1 162 ? -25.922 -3.683 29.268 1.00 44.78 162 SER A O 1
ATOM 1187 N N . SER A 1 163 ? -27.647 -5.109 29.128 1.00 48.66 163 SER A N 1
ATOM 1188 C CA . SER A 1 163 ? -27.174 -6.041 30.142 1.00 48.66 163 SER A CA 1
ATOM 1189 C C . SER A 1 163 ? -26.241 -7.067 29.508 1.00 48.66 163 SER A C 1
ATOM 1191 O O . SER A 1 163 ? -26.680 -7.935 28.757 1.00 48.66 163 SER A O 1
ATOM 1193 N N . SER A 1 164 ? -24.965 -7.027 29.870 1.00 47.31 164 SER A N 1
ATOM 1194 C CA . SER A 1 164 ? -24.094 -8.198 29.814 1.00 47.31 164 SER A CA 1
ATOM 1195 C C . SER A 1 164 ? -23.301 -8.243 31.109 1.00 47.31 164 SER A C 1
ATOM 1197 O O . SER A 1 164 ? -22.611 -7.295 31.478 1.00 47.31 164 SER A O 1
ATOM 1199 N N . GLY A 1 165 ? -23.583 -9.298 31.866 1.00 45.50 165 GLY A N 1
ATOM 1200 C CA . GLY A 1 165 ? -23.227 -9.456 33.262 1.00 45.50 165 GLY A CA 1
ATOM 1201 C C . GLY A 1 165 ? -21.734 -9.630 33.503 1.00 45.50 165 GLY A C 1
ATOM 1202 O O . GLY A 1 165 ? -20.960 -10.049 32.649 1.00 45.50 165 GLY A O 1
ATOM 1203 N N . VAL A 1 166 ? -21.381 -9.307 34.739 1.00 51.53 166 VAL A N 1
ATOM 1204 C CA . VAL A 1 166 ? -20.089 -9.496 35.385 1.00 51.53 166 VAL A CA 1
ATOM 1205 C C . VAL A 1 166 ? -19.594 -10.938 35.223 1.00 51.53 166 VAL A C 1
ATOM 1207 O O . VAL A 1 166 ? -20.168 -11.853 35.802 1.00 51.53 166 VAL A O 1
ATOM 1210 N N . VAL A 1 167 ? -18.470 -11.121 34.523 1.00 54.50 167 VAL A N 1
ATOM 1211 C CA . VAL A 1 167 ? -17.497 -12.199 34.794 1.00 54.50 167 VAL A CA 1
ATOM 1212 C C . VAL A 1 167 ? -16.088 -11.594 34.764 1.00 54.50 167 VAL A C 1
ATOM 1214 O O . VAL A 1 167 ? -15.202 -11.997 34.017 1.00 54.50 167 VAL A O 1
ATOM 1217 N N . VAL A 1 168 ? -15.879 -10.561 35.580 1.00 54.62 168 VAL A N 1
ATOM 1218 C CA . VAL A 1 168 ? -14.541 -10.064 35.922 1.00 54.62 168 VAL A CA 1
ATOM 1219 C C . VAL A 1 168 ? -14.189 -10.712 37.254 1.00 54.62 168 VAL A C 1
ATOM 1221 O O . VAL A 1 168 ? -14.716 -10.316 38.288 1.00 54.62 168 VAL A O 1
ATOM 1224 N N . GLY A 1 169 ? -13.372 -11.769 3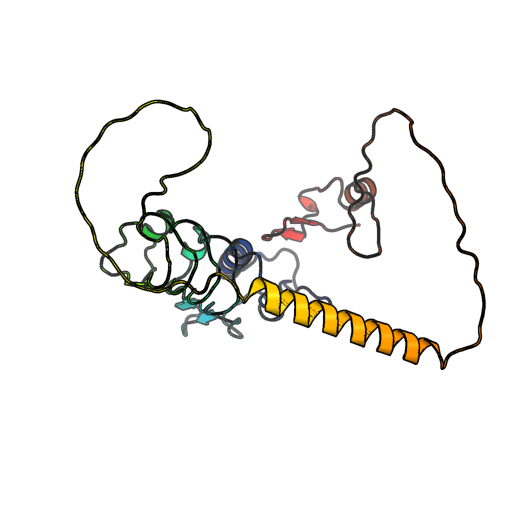7.224 1.00 55.06 169 GLY A N 1
ATOM 1225 C CA . GLY A 1 169 ? -12.926 -12.410 38.466 1.00 55.06 169 GLY A CA 1
ATOM 1226 C C . GLY A 1 169 ? -12.293 -13.800 38.401 1.00 55.06 169 GLY A C 1
ATOM 1227 O O . GLY A 1 169 ? -11.862 -14.261 39.447 1.00 55.06 169 GLY A O 1
ATOM 1228 N N . TYR A 1 170 ? -12.192 -14.472 37.242 1.00 52.81 170 TYR A N 1
ATOM 1229 C CA . TYR A 1 170 ? -11.552 -15.808 37.193 1.00 52.81 170 TYR A CA 1
ATOM 1230 C C . TYR A 1 170 ? -10.537 -16.055 36.065 1.00 52.81 170 TYR A C 1
ATOM 1232 O O . TYR A 1 170 ? -9.742 -16.987 36.171 1.00 52.81 170 TYR A O 1
ATOM 1240 N N . MET A 1 171 ? -10.451 -15.202 35.039 1.00 55.38 171 MET A N 1
ATOM 1241 C CA . MET A 1 171 ? -9.514 -15.445 33.925 1.00 55.38 171 MET A CA 1
ATOM 1242 C C . MET A 1 171 ? -8.058 -15.082 34.255 1.00 55.38 171 MET A C 1
ATOM 1244 O O . MET A 1 171 ? -7.141 -15.687 33.714 1.00 55.38 171 MET A O 1
ATOM 1248 N N . ILE A 1 172 ? -7.822 -14.165 35.198 1.00 57.53 172 ILE A N 1
ATOM 1249 C CA . ILE A 1 172 ? -6.460 -13.786 35.615 1.00 57.53 172 ILE A CA 1
ATOM 1250 C C . ILE A 1 172 ? -5.887 -14.812 36.610 1.00 57.53 172 ILE A C 1
ATOM 1252 O O . ILE A 1 172 ? -4.723 -15.187 36.511 1.00 57.53 172 ILE A O 1
ATOM 1256 N N . GLY A 1 173 ? -6.714 -15.343 37.520 1.00 55.88 173 GLY A N 1
ATOM 1257 C CA . GLY A 1 173 ? -6.294 -16.384 38.467 1.00 55.88 173 GLY A CA 1
ATOM 1258 C C . GLY A 1 173 ? -6.044 -17.739 37.798 1.00 55.88 173 GLY A C 1
ATOM 1259 O O . GLY A 1 173 ? -5.049 -18.398 38.097 1.00 55.88 173 GLY A O 1
ATOM 1260 N N . GLY A 1 174 ? -6.905 -18.130 36.850 1.00 65.50 174 GLY A N 1
ATOM 1261 C CA . GLY A 1 174 ? -6.764 -19.390 36.116 1.00 65.50 174 GLY A CA 1
ATOM 1262 C C . GLY A 1 174 ? -5.509 -19.432 35.244 1.00 65.50 174 GLY A C 1
ATOM 1263 O O . GLY A 1 174 ? -4.763 -20.408 35.288 1.00 65.50 174 GLY A O 1
ATOM 1264 N N . VAL A 1 175 ? -5.221 -18.351 34.511 1.00 72.94 175 VAL A N 1
ATOM 1265 C CA . VAL A 1 175 ? -4.029 -18.271 33.650 1.00 72.94 175 VAL A CA 1
ATOM 1266 C C . VAL A 1 175 ? -2.745 -18.267 34.484 1.00 72.94 175 VAL A C 1
ATOM 1268 O O . VAL A 1 175 ? -1.819 -19.011 34.168 1.00 72.94 175 VAL A O 1
ATOM 1271 N N . CYS A 1 176 ? -2.700 -17.531 35.600 1.00 73.69 176 CYS A N 1
ATOM 1272 C CA . CYS A 1 176 ? -1.546 -17.553 36.504 1.00 73.69 176 CYS A CA 1
ATOM 1273 C C . CYS A 1 176 ? -1.318 -18.934 37.141 1.00 73.69 176 CYS A C 1
ATOM 1275 O O . CYS A 1 176 ? -0.173 -19.377 37.239 1.00 73.69 176 CYS A O 1
ATOM 1277 N N . ALA A 1 177 ? -2.384 -19.646 37.524 1.00 77.88 177 ALA A N 1
ATOM 1278 C CA . ALA A 1 177 ? -2.273 -20.994 38.078 1.00 77.88 177 ALA A CA 1
ATOM 1279 C C . ALA A 1 177 ? -1.759 -22.005 37.038 1.00 77.88 177 ALA A C 1
ATOM 1281 O O . ALA A 1 177 ? -0.862 -22.794 37.336 1.00 77.88 177 ALA A O 1
ATOM 1282 N N . VAL A 1 178 ? -2.262 -21.949 35.800 1.00 86.44 178 VAL A N 1
ATOM 1283 C CA . VAL A 1 178 ? -1.814 -22.832 34.710 1.00 86.44 178 VAL A CA 1
ATOM 1284 C C . VAL A 1 178 ? -0.355 -22.556 34.336 1.00 86.44 178 VAL A C 1
ATOM 1286 O O . VAL A 1 178 ? 0.417 -23.499 34.155 1.00 86.44 178 VAL A O 1
ATOM 1289 N N . LEU A 1 179 ? 0.061 -21.285 34.292 1.00 88.62 179 LEU A N 1
ATOM 1290 C CA . LEU A 1 179 ? 1.457 -20.914 34.046 1.00 88.62 179 LEU A CA 1
ATOM 1291 C C . LEU A 1 179 ? 2.384 -21.393 35.173 1.00 88.62 179 LEU A C 1
ATOM 1293 O O . LEU A 1 179 ? 3.440 -21.956 34.888 1.00 88.62 179 LEU A O 1
ATOM 1297 N N . ALA A 1 180 ? 1.983 -21.246 36.439 1.00 86.62 180 ALA A N 1
ATOM 1298 C CA . ALA A 1 180 ? 2.773 -21.715 37.578 1.00 86.62 180 ALA A CA 1
ATOM 1299 C C . ALA A 1 180 ? 2.958 -23.244 37.568 1.00 86.62 180 ALA A C 1
ATOM 1301 O O . ALA A 1 180 ? 4.069 -23.738 37.781 1.00 86.62 180 ALA A O 1
ATOM 1302 N N . VAL A 1 181 ? 1.899 -23.997 37.246 1.00 91.12 181 VAL A N 1
ATOM 1303 C CA . VAL A 1 181 ? 1.966 -25.460 37.097 1.00 91.12 181 VAL A CA 1
ATOM 1304 C C . VAL A 1 181 ? 2.862 -25.847 35.917 1.00 91.12 181 VAL A C 1
ATOM 1306 O O . VAL A 1 181 ? 3.722 -26.717 36.063 1.00 91.12 181 VAL A O 1
ATOM 1309 N N . GLY A 1 182 ? 2.730 -25.171 34.771 1.00 91.50 182 GLY A N 1
ATOM 1310 C CA . GLY A 1 182 ? 3.567 -25.409 33.592 1.00 91.50 182 GLY A CA 1
ATOM 1311 C C . GLY A 1 182 ? 5.058 -25.176 33.856 1.00 91.50 182 GLY A C 1
ATOM 1312 O O . GLY A 1 182 ? 5.887 -26.013 33.493 1.00 91.50 182 GLY A O 1
ATOM 1313 N N . VAL A 1 183 ? 5.407 -24.090 34.555 1.00 92.38 183 VAL A N 1
ATOM 1314 C CA . VAL A 1 183 ? 6.792 -23.789 34.957 1.00 92.38 183 VAL A CA 1
ATOM 1315 C C . VAL A 1 183 ? 7.317 -24.832 35.946 1.00 92.38 183 VAL A C 1
ATOM 1317 O O . VAL A 1 183 ? 8.439 -25.308 35.781 1.00 92.38 183 VAL A O 1
ATOM 1320 N N . GLY A 1 184 ? 6.509 -25.255 36.924 1.00 90.56 184 GLY A N 1
ATOM 1321 C CA . GLY A 1 184 ? 6.878 -26.322 37.860 1.00 90.56 184 GLY A CA 1
ATOM 1322 C C . GLY A 1 184 ? 7.200 -27.641 37.150 1.00 90.56 184 GLY A C 1
ATOM 1323 O O . GLY A 1 184 ? 8.261 -28.229 37.376 1.00 90.56 184 GLY A O 1
ATOM 1324 N N . VAL A 1 185 ? 6.337 -28.068 36.222 1.00 91.94 185 VAL A N 1
ATOM 1325 C CA . VAL A 1 185 ? 6.548 -29.276 35.406 1.00 91.94 185 VAL A CA 1
ATOM 1326 C C . VAL A 1 185 ? 7.791 -29.139 34.524 1.00 91.94 185 VAL A C 1
ATOM 1328 O O . VAL A 1 185 ? 8.595 -30.070 34.454 1.00 91.94 185 VAL A O 1
ATOM 1331 N N . PHE A 1 186 ? 8.004 -27.980 33.897 1.00 92.06 186 PHE A N 1
ATOM 1332 C CA . PHE A 1 186 ? 9.178 -27.718 33.061 1.00 92.06 186 PHE A CA 1
ATOM 1333 C C . PHE A 1 186 ? 10.489 -27.752 33.861 1.00 92.06 186 PHE A C 1
ATOM 1335 O O . PHE A 1 186 ? 11.469 -28.361 33.422 1.00 92.06 186 PHE A O 1
ATOM 1342 N N . CYS A 1 187 ? 10.506 -27.161 35.058 1.00 89.25 187 CYS A N 1
ATOM 1343 C CA . CYS A 1 187 ? 11.651 -27.190 35.965 1.00 89.25 187 CYS A CA 1
ATOM 1344 C C . CYS A 1 187 ? 11.966 -28.614 36.437 1.00 89.25 187 CYS A C 1
ATOM 1346 O O . CYS A 1 187 ? 13.128 -29.018 36.396 1.00 89.25 187 CYS A O 1
ATOM 1348 N N . VAL A 1 188 ? 10.954 -29.411 36.800 1.00 88.38 188 VAL A N 1
ATOM 1349 C CA . VAL A 1 188 ? 11.142 -30.824 37.179 1.00 88.38 188 VAL A CA 1
ATOM 1350 C C . VAL A 1 188 ? 11.616 -31.657 35.990 1.00 88.38 188 VAL A C 1
ATOM 1352 O O . VAL A 1 188 ? 12.515 -32.484 36.137 1.00 88.38 188 VAL A O 1
ATOM 1355 N N . TYR A 1 189 ? 11.072 -31.425 34.795 1.00 88.81 189 TYR A N 1
ATOM 1356 C CA . TYR A 1 189 ? 11.509 -32.103 33.577 1.00 88.81 189 TYR A CA 1
ATOM 1357 C C . TYR A 1 189 ? 12.972 -31.787 33.244 1.00 88.81 189 TYR A C 1
ATOM 1359 O O . TYR A 1 189 ? 13.746 -32.688 32.916 1.00 88.81 189 TYR A O 1
ATOM 1367 N N . ARG A 1 190 ? 13.392 -30.523 33.391 1.00 83.88 190 ARG A N 1
ATOM 1368 C CA . ARG A 1 190 ? 14.796 -30.123 33.219 1.00 83.88 190 ARG A CA 1
ATOM 1369 C C . ARG A 1 190 ? 15.703 -30.656 34.322 1.00 83.88 190 ARG A C 1
ATOM 1371 O O . ARG A 1 190 ? 16.806 -31.092 34.006 1.00 83.88 190 ARG A O 1
ATOM 1378 N N . ALA A 1 191 ? 15.247 -30.688 35.571 1.00 77.25 191 ALA A N 1
ATOM 1379 C CA . ALA A 1 191 ? 15.991 -31.291 36.674 1.00 77.25 191 ALA A CA 1
ATOM 1380 C C . ALA A 1 191 ? 16.188 -32.800 36.454 1.00 77.25 191 ALA A C 1
ATOM 1382 O O . ALA A 1 191 ? 17.293 -33.306 36.628 1.00 77.25 191 ALA A O 1
ATOM 1383 N N . LYS A 1 192 ? 15.160 -33.503 35.955 1.00 70.56 192 LYS A N 1
ATOM 1384 C CA . LYS A 1 192 ? 15.258 -34.919 35.570 1.00 70.56 192 LYS A CA 1
ATOM 1385 C C . LYS A 1 192 ? 16.150 -35.139 34.346 1.00 70.56 192 LYS A C 1
ATOM 1387 O O . LYS A 1 192 ? 16.941 -36.074 34.357 1.00 70.56 192 LYS A O 1
ATOM 1392 N N . ARG A 1 193 ? 16.119 -34.256 33.336 1.00 68.56 193 ARG A N 1
ATOM 1393 C CA . ARG A 1 193 ? 17.081 -34.295 32.212 1.00 68.56 193 ARG A CA 1
ATOM 1394 C C . ARG A 1 193 ? 18.524 -34.051 32.660 1.00 68.56 193 ARG A C 1
ATOM 1396 O O . ARG A 1 193 ? 19.439 -34.600 32.058 1.00 68.56 193 ARG A O 1
ATOM 1403 N N . LYS A 1 194 ? 18.737 -33.267 33.722 1.00 55.31 194 LYS A N 1
ATOM 1404 C CA . LYS A 1 194 ? 20.074 -32.992 34.270 1.00 55.31 194 LYS A CA 1
ATOM 1405 C C . LYS A 1 194 ? 20.626 -34.136 35.138 1.00 55.31 194 LYS A C 1
ATOM 1407 O O . LYS A 1 194 ? 21.814 -34.135 35.433 1.00 55.31 194 LYS A O 1
ATOM 1412 N N . HIS A 1 195 ? 19.812 -35.142 35.475 1.00 48.81 195 HIS A N 1
ATOM 1413 C CA . HIS A 1 195 ? 20.239 -36.339 36.212 1.00 48.81 195 HIS A CA 1
ATOM 1414 C C . HIS A 1 195 ? 20.724 -37.509 35.328 1.00 48.81 195 HIS A C 1
ATOM 1416 O O . HIS A 1 195 ? 21.081 -38.554 35.866 1.00 48.81 195 HIS A O 1
ATOM 1422 N N . SER A 1 196 ? 20.822 -37.339 34.001 1.00 50.44 196 SER A N 1
ATOM 1423 C CA . SER A 1 196 ? 21.432 -38.335 33.093 1.00 50.44 196 SER A CA 1
ATOM 1424 C C . SER A 1 196 ? 22.657 -37.822 32.326 1.00 50.44 196 SER A C 1
ATOM 1426 O O . SER A 1 196 ? 22.957 -38.306 31.242 1.00 50.44 196 SER A O 1
ATOM 1428 N N . GLY A 1 197 ? 23.403 -36.866 32.884 1.00 51.41 197 GLY A N 1
ATOM 1429 C CA . GLY A 1 197 ? 24.620 -36.355 32.249 1.00 51.41 197 GLY A CA 1
ATOM 1430 C C . GLY A 1 197 ? 25.659 -35.863 33.247 1.00 51.41 197 GLY A C 1
ATOM 1431 O O . GLY A 1 197 ? 25.926 -34.668 33.313 1.00 51.41 197 GLY A O 1
ATOM 1432 N N . VAL A 1 198 ? 26.250 -36.777 34.020 1.00 44.72 198 VAL A N 1
ATOM 1433 C CA . VAL A 1 198 ? 27.534 -36.536 34.692 1.00 44.72 198 VAL A CA 1
ATOM 1434 C C . VAL A 1 198 ? 28.645 -36.960 33.737 1.00 44.72 198 VAL A C 1
ATOM 1436 O O . VAL A 1 198 ? 28.876 -38.150 33.557 1.00 44.72 198 VAL A O 1
ATOM 1439 N N . ASN A 1 199 ? 29.283 -35.985 33.089 1.00 37.97 199 ASN A N 1
ATOM 1440 C CA . ASN A 1 199 ? 30.737 -35.775 33.095 1.00 37.97 199 ASN A CA 1
ATOM 1441 C C . ASN A 1 199 ? 31.155 -34.837 31.962 1.00 37.97 199 ASN A C 1
ATOM 1443 O O . ASN A 1 199 ? 30.841 -35.079 30.801 1.00 37.97 199 ASN A O 1
ATOM 1447 N N . GLY A 1 200 ? 31.968 -33.836 32.302 1.00 33.44 200 GLY A N 1
ATOM 1448 C CA . GLY A 1 200 ? 32.884 -33.240 31.336 1.00 33.44 200 GLY A CA 1
ATOM 1449 C C . GLY A 1 200 ? 33.042 -31.731 31.431 1.00 33.44 200 GLY A C 1
ATOM 1450 O O . GLY A 1 200 ? 32.361 -30.996 30.732 1.00 33.44 200 GLY A O 1
ATOM 1451 N N . GLY A 1 201 ? 34.035 -31.305 32.212 1.00 30.53 201 GLY A N 1
ATOM 1452 C CA . GLY A 1 201 ? 34.945 -30.244 31.779 1.00 30.53 201 GLY A CA 1
ATOM 1453 C C . GLY A 1 201 ? 34.503 -28.807 32.022 1.00 30.53 201 GLY A C 1
ATOM 1454 O O . GLY A 1 201 ? 33.864 -28.180 31.185 1.00 30.53 201 GLY A O 1
ATOM 1455 N N . ALA A 1 202 ? 34.986 -28.251 33.131 1.00 36.53 202 ALA A N 1
ATOM 1456 C CA . ALA A 1 202 ? 35.181 -26.819 33.282 1.00 36.53 202 ALA A CA 1
ATOM 1457 C C . ALA A 1 202 ? 35.992 -26.262 32.097 1.00 36.53 202 ALA A C 1
ATOM 1459 O O . ALA A 1 202 ? 37.076 -26.763 31.793 1.00 36.53 202 ALA A O 1
ATOM 1460 N N . ARG A 1 203 ? 35.506 -25.189 31.467 1.00 31.55 203 ARG A N 1
ATOM 1461 C CA . ARG A 1 203 ? 36.352 -24.301 30.669 1.00 31.55 203 ARG A CA 1
ATOM 1462 C C . ARG A 1 203 ? 36.075 -22.861 31.076 1.00 31.55 203 ARG A C 1
ATOM 1464 O O . ARG A 1 203 ? 34.945 -22.394 31.039 1.00 31.55 203 ARG A O 1
ATOM 1471 N N . SER A 1 204 ? 37.158 -22.254 31.542 1.00 30.17 204 SER A N 1
ATOM 1472 C CA . SER A 1 204 ? 37.333 -20.896 32.038 1.00 30.17 204 SER A CA 1
ATOM 1473 C C . SER A 1 204 ? 36.602 -19.847 31.197 1.00 30.17 204 SER A C 1
ATOM 1475 O O . SER A 1 204 ? 36.895 -19.706 30.011 1.00 30.17 204 SER A O 1
ATOM 1477 N N . GLU A 1 205 ? 35.698 -19.094 31.822 1.00 30.78 205 GLU A N 1
ATOM 1478 C CA . GLU A 1 205 ? 35.199 -17.831 31.284 1.00 30.78 205 GLU A CA 1
ATOM 1479 C C . GLU A 1 205 ? 36.013 -16.712 31.941 1.00 30.78 205 GLU A C 1
ATOM 1481 O O . GLU A 1 205 ? 35.934 -16.457 33.147 1.00 30.78 205 GLU A O 1
ATOM 1486 N N . SER A 1 206 ? 36.892 -16.105 31.148 1.00 28.59 206 SER A N 1
ATOM 1487 C CA . SER A 1 206 ? 37.718 -14.975 31.545 1.00 28.59 206 SER A CA 1
ATOM 1488 C C . SER A 1 206 ? 36.834 -13.771 31.856 1.00 28.59 206 SER A C 1
ATOM 1490 O O . SER A 1 206 ? 36.326 -13.093 30.966 1.00 28.59 206 SER A O 1
ATOM 1492 N N . LYS A 1 207 ? 36.693 -13.497 33.148 1.00 28.20 207 LYS A N 1
ATOM 1493 C CA . LYS A 1 207 ? 36.192 -12.245 33.701 1.00 28.20 207 LYS A CA 1
ATOM 1494 C C . LYS A 1 207 ? 37.203 -11.131 33.405 1.00 28.20 207 LYS A C 1
ATOM 1496 O O . LYS A 1 207 ? 38.244 -11.076 34.051 1.00 28.20 207 LYS A O 1
ATOM 1501 N N . TYR A 1 208 ? 36.884 -10.230 32.480 1.00 25.61 208 TYR A N 1
ATOM 1502 C CA . TYR A 1 208 ? 37.499 -8.902 32.437 1.00 25.61 208 TYR A CA 1
ATOM 1503 C C . TYR A 1 208 ? 36.434 -7.853 32.731 1.00 25.61 208 TYR A C 1
ATOM 1505 O O . TYR A 1 208 ? 35.597 -7.510 31.904 1.00 25.61 208 TYR A O 1
ATOM 1513 N N . SER A 1 209 ? 36.470 -7.379 33.968 1.00 28.95 209 SER A N 1
ATOM 1514 C CA . SER A 1 209 ? 35.833 -6.149 34.417 1.00 28.95 209 SER A CA 1
ATOM 1515 C C . SER A 1 209 ? 36.876 -5.035 34.406 1.00 28.95 209 SER A C 1
ATOM 1517 O O . SER A 1 209 ? 37.925 -5.203 35.015 1.00 28.95 209 SER A O 1
ATOM 1519 N N . HIS A 1 210 ? 36.570 -3.928 33.733 1.00 32.78 210 HIS A N 1
ATOM 1520 C CA . HIS A 1 210 ? 36.975 -2.536 33.997 1.00 32.78 210 HIS A CA 1
ATOM 1521 C C . HIS A 1 210 ? 36.435 -1.723 32.811 1.00 32.78 210 HIS A C 1
ATOM 1523 O O . HIS A 1 210 ? 36.481 -2.189 31.684 1.00 32.78 210 HIS A O 1
ATOM 1529 N N . GLY A 1 211 ? 35.858 -0.540 32.938 1.00 30.19 211 GLY A N 1
ATOM 1530 C CA . GLY A 1 211 ? 35.932 0.483 33.966 1.00 30.19 211 GLY A CA 1
ATOM 1531 C C . GLY A 1 211 ? 35.655 1.789 33.216 1.00 30.19 211 GLY A C 1
ATOM 1532 O O . GLY A 1 211 ? 36.124 1.970 32.098 1.00 30.19 211 GLY A O 1
ATOM 1533 N N . SER A 1 212 ? 34.802 2.628 33.785 1.00 38.28 212 SER A N 1
ATOM 1534 C CA . SER A 1 212 ? 34.263 3.831 33.153 1.00 38.28 212 SER A CA 1
ATOM 1535 C C . SER A 1 212 ? 35.323 4.909 32.852 1.00 38.28 212 SER A C 1
ATOM 1537 O O . SER A 1 212 ? 36.383 4.935 33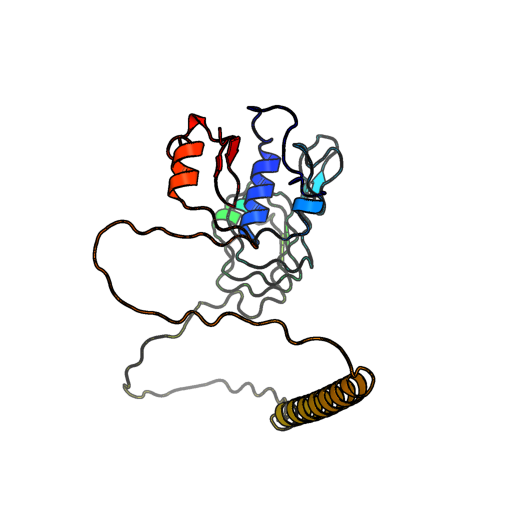.472 1.00 38.28 212 SER A O 1
ATOM 1539 N N . SER A 1 213 ? 34.914 5.875 32.020 1.00 39.22 213 SER A N 1
ATOM 1540 C CA . SER A 1 213 ? 35.382 7.272 31.886 1.00 39.22 213 SER A CA 1
ATOM 1541 C C . SER A 1 213 ? 36.646 7.592 31.065 1.00 39.22 213 SER A C 1
ATOM 1543 O O . SER A 1 213 ? 37.764 7.244 31.426 1.00 39.22 213 SER A O 1
ATOM 1545 N N . GLY A 1 214 ? 36.443 8.372 29.993 1.00 30.53 214 GLY A N 1
ATOM 1546 C CA . GLY A 1 214 ? 37.484 9.041 29.207 1.00 30.53 214 GLY A CA 1
ATOM 1547 C C . GLY A 1 214 ? 36.890 9.883 28.066 1.00 30.53 214 GLY A C 1
ATOM 1548 O O . GLY A 1 214 ? 36.378 9.349 27.094 1.00 30.53 214 GLY A O 1
ATOM 1549 N N . THR A 1 215 ? 36.928 11.200 28.231 1.00 38.88 215 THR A N 1
ATOM 1550 C CA . THR A 1 215 ? 36.490 12.313 27.363 1.00 38.88 215 THR A CA 1
ATOM 1551 C C . THR A 1 215 ? 37.192 12.416 25.990 1.00 38.88 215 THR A C 1
ATOM 1553 O O . THR A 1 215 ? 38.416 12.338 25.953 1.00 38.88 215 THR A O 1
ATOM 1556 N N . GLY A 1 216 ? 36.466 12.743 24.901 1.00 30.47 216 GLY A N 1
ATOM 1557 C CA . GLY A 1 216 ? 37.023 13.277 23.628 1.00 30.47 216 GLY A CA 1
ATOM 1558 C C . GLY A 1 216 ? 36.360 12.746 22.335 1.00 30.47 216 GLY A C 1
ATOM 1559 O O . GLY A 1 216 ? 35.880 11.621 22.351 1.00 30.47 216 GLY A O 1
ATOM 1560 N N . PRO A 1 217 ? 36.280 13.526 21.232 1.00 42.47 217 PRO A N 1
ATOM 1561 C CA . PRO A 1 217 ? 35.169 13.483 20.275 1.00 42.47 217 PRO A CA 1
ATOM 1562 C C . PRO A 1 217 ? 35.360 12.461 19.147 1.00 42.47 217 PRO A C 1
ATOM 1564 O O . PRO A 1 217 ? 36.333 12.510 18.397 1.00 42.47 217 PRO A O 1
ATOM 1567 N N . GLY A 1 218 ? 34.380 11.578 18.977 1.00 39.75 218 GLY A N 1
ATOM 1568 C CA . GLY A 1 218 ? 34.335 10.629 17.870 1.00 39.75 218 GLY A CA 1
ATOM 1569 C C . GLY A 1 218 ? 33.397 9.482 18.193 1.00 39.75 218 GLY A C 1
ATOM 1570 O O . GLY A 1 218 ? 33.859 8.389 18.502 1.00 39.75 218 GLY A O 1
ATOM 1571 N N . ASP A 1 219 ? 32.091 9.745 18.154 1.00 40.72 219 ASP A N 1
ATOM 1572 C CA . ASP A 1 219 ? 31.053 8.742 18.385 1.00 40.72 219 ASP A CA 1
ATOM 1573 C C . ASP A 1 219 ? 31.182 7.602 17.363 1.00 40.72 219 ASP A C 1
ATOM 1575 O O . ASP A 1 219 ? 30.709 7.682 16.224 1.00 40.72 219 ASP A O 1
ATOM 1579 N N . ILE A 1 220 ? 31.850 6.516 17.759 1.00 49.19 220 ILE A N 1
ATOM 1580 C CA . ILE A 1 220 ? 31.811 5.253 17.027 1.00 49.19 220 ILE A CA 1
ATOM 1581 C C . ILE A 1 220 ? 30.435 4.649 17.299 1.00 49.19 220 ILE A C 1
ATOM 1583 O O . ILE A 1 220 ? 30.237 3.878 18.236 1.00 49.19 220 ILE A O 1
ATOM 1587 N N . HIS A 1 221 ? 29.464 5.026 16.473 1.00 52.00 221 HIS A N 1
ATOM 1588 C CA . HIS A 1 221 ? 28.179 4.348 16.426 1.00 52.00 221 HIS A CA 1
ATOM 1589 C C . HIS A 1 221 ? 28.381 2.955 15.827 1.00 52.00 221 HIS A C 1
ATOM 1591 O O . HIS A 1 221 ? 28.615 2.791 14.627 1.00 52.00 221 HIS A O 1
ATOM 1597 N N . VAL A 1 222 ? 28.332 1.956 16.701 1.00 54.62 222 VAL A N 1
ATOM 1598 C CA . VAL A 1 222 ? 28.323 0.539 16.349 1.00 54.62 222 VAL A CA 1
ATOM 1599 C C . VAL A 1 222 ? 26.902 0.154 15.939 1.00 54.62 222 VAL A C 1
ATOM 1601 O O . VAL A 1 222 ? 25.964 0.378 16.699 1.00 54.62 222 VAL A O 1
ATOM 1604 N N . ILE A 1 223 ? 26.740 -0.417 14.743 1.00 55.88 223 ILE A N 1
ATOM 1605 C CA . ILE A 1 223 ? 25.466 -0.988 14.286 1.00 55.88 223 ILE A CA 1
ATOM 1606 C C . ILE A 1 223 ? 25.568 -2.507 14.435 1.00 55.88 223 ILE A C 1
ATOM 1608 O O . ILE A 1 223 ? 26.457 -3.133 13.858 1.00 55.88 223 ILE A O 1
ATOM 1612 N N . GLU A 1 224 ? 24.680 -3.094 15.234 1.00 44.84 224 GLU A N 1
ATOM 1613 C CA . GLU A 1 224 ? 24.604 -4.540 15.439 1.00 44.84 224 GLU A CA 1
ATOM 1614 C C . GLU A 1 224 ? 23.685 -5.159 14.376 1.00 44.84 224 GLU A C 1
ATOM 1616 O O . GLU A 1 224 ? 22.514 -4.801 14.252 1.00 44.84 224 GLU A O 1
ATOM 1621 N N . THR A 1 225 ? 24.211 -6.067 13.553 1.00 45.53 225 THR A N 1
ATOM 1622 C CA . THR A 1 225 ? 23.419 -6.832 12.575 1.00 45.53 225 THR A CA 1
ATOM 1623 C C . THR A 1 225 ? 23.905 -8.280 12.591 1.00 45.53 225 THR A C 1
ATOM 1625 O O . THR A 1 225 ? 24.775 -8.684 11.823 1.00 45.53 225 THR A O 1
ATOM 1628 N N . GLY A 1 226 ? 23.383 -9.071 13.532 1.00 56.53 226 GLY A N 1
ATOM 1629 C CA . GLY A 1 226 ? 23.905 -10.409 13.833 1.00 56.53 226 GLY A CA 1
ATOM 1630 C C . GLY A 1 226 ? 25.253 -10.371 14.572 1.00 56.53 226 GLY A C 1
ATOM 1631 O O . GLY A 1 226 ? 25.583 -9.389 15.222 1.00 56.53 226 GLY A O 1
ATOM 1632 N N . SER A 1 227 ? 26.052 -11.442 14.468 1.00 51.78 227 SER A N 1
ATOM 1633 C CA . SER A 1 227 ? 27.354 -11.590 15.158 1.00 51.78 227 SER A CA 1
ATOM 1634 C C . SER A 1 227 ? 28.516 -10.796 14.518 1.00 51.78 227 SER A C 1
ATOM 1636 O O . SER A 1 227 ? 29.682 -11.109 14.768 1.00 51.78 227 SER A O 1
ATOM 1638 N N . MET A 1 228 ? 28.236 -9.801 13.672 1.00 52.19 228 MET A N 1
ATOM 1639 C CA . MET A 1 228 ? 29.248 -8.932 13.061 1.00 52.19 228 MET A CA 1
ATOM 1640 C C . MET A 1 228 ? 29.003 -7.476 13.454 1.00 52.19 228 MET A C 1
ATOM 1642 O O . MET A 1 228 ? 27.915 -6.940 13.260 1.00 52.19 228 MET A O 1
ATOM 1646 N N . VAL A 1 229 ? 30.051 -6.846 13.985 1.00 63.72 229 VAL A N 1
ATOM 1647 C CA . VAL A 1 229 ? 30.110 -5.418 14.304 1.00 63.72 229 VAL A CA 1
ATOM 1648 C C . VAL A 1 229 ? 30.971 -4.737 13.243 1.00 63.72 229 VAL A C 1
ATOM 1650 O O . VAL A 1 229 ? 32.156 -5.041 13.125 1.00 63.72 229 VAL A O 1
ATOM 1653 N N . ILE A 1 230 ? 30.384 -3.817 12.473 1.00 76.31 230 ILE A N 1
ATOM 1654 C CA . ILE A 1 230 ? 31.098 -2.995 11.483 1.00 76.31 230 ILE A CA 1
ATOM 1655 C C . ILE A 1 230 ? 30.986 -1.526 11.907 1.00 76.31 230 ILE A C 1
ATOM 1657 O O . ILE A 1 230 ? 29.900 -1.040 12.217 1.00 76.31 230 ILE A O 1
ATOM 1661 N N . SER A 1 231 ? 32.114 -0.810 11.932 1.00 79.69 231 SER A N 1
ATOM 1662 C CA . SER A 1 231 ? 32.141 0.622 12.255 1.00 79.69 231 SER A CA 1
ATOM 1663 C C . SER A 1 231 ? 31.590 1.457 11.099 1.00 79.69 231 SER A C 1
ATOM 1665 O O . SER A 1 231 ? 31.949 1.245 9.938 1.00 79.69 231 SER A O 1
ATOM 1667 N N . ILE A 1 232 ? 30.794 2.482 11.414 1.00 83.19 232 ILE A N 1
ATOM 1668 C CA . ILE A 1 232 ? 30.286 3.442 10.424 1.00 83.19 232 ILE A CA 1
ATOM 1669 C C . ILE A 1 232 ? 31.405 4.133 9.631 1.00 83.19 232 ILE A C 1
ATOM 1671 O O . ILE A 1 232 ? 31.206 4.516 8.483 1.00 83.19 232 ILE A O 1
ATOM 1675 N N . GLN A 1 233 ? 32.601 4.268 10.209 1.00 79.06 233 GLN A N 1
ATOM 1676 C CA . GLN A 1 233 ? 33.759 4.832 9.513 1.00 79.06 233 GLN A CA 1
ATOM 1677 C C . GLN A 1 233 ? 34.248 3.915 8.387 1.00 79.06 233 GLN A C 1
ATOM 1679 O O . GLN A 1 233 ? 34.592 4.400 7.314 1.00 79.06 233 GLN A O 1
ATOM 1684 N N . VAL A 1 234 ? 34.212 2.597 8.604 1.00 84.44 234 VAL A N 1
ATOM 1685 C CA . VAL A 1 234 ? 34.537 1.604 7.570 1.00 84.44 234 VAL A CA 1
ATOM 1686 C C . VAL A 1 234 ? 33.504 1.677 6.453 1.00 84.44 234 VAL A C 1
ATOM 1688 O O . VAL A 1 234 ? 33.883 1.744 5.289 1.00 84.44 234 VAL A O 1
ATOM 1691 N N . LEU A 1 235 ? 32.215 1.770 6.803 1.00 86.00 235 LEU A N 1
ATOM 1692 C CA . LEU A 1 235 ? 31.135 1.941 5.827 1.00 86.00 235 LEU A CA 1
ATOM 1693 C C . LEU A 1 235 ? 31.304 3.224 5.008 1.00 86.00 235 LEU A C 1
ATOM 1695 O O . LEU A 1 235 ? 31.193 3.183 3.788 1.00 86.00 235 LEU A O 1
ATOM 1699 N N . LYS A 1 236 ? 31.636 4.353 5.645 1.00 86.25 236 LYS A N 1
ATOM 1700 C CA . LYS A 1 236 ? 31.948 5.601 4.934 1.00 86.25 236 LYS A CA 1
ATOM 1701 C C . LYS A 1 236 ? 33.143 5.434 4.005 1.00 86.25 236 LYS A C 1
ATOM 1703 O O . LYS A 1 236 ? 33.089 5.921 2.889 1.00 86.25 236 LYS A O 1
ATOM 1708 N N . ASN A 1 237 ? 34.195 4.742 4.424 1.00 87.81 237 ASN A N 1
ATOM 1709 C CA . ASN A 1 237 ? 35.370 4.560 3.580 1.00 87.81 237 ASN A CA 1
ATOM 1710 C C . ASN A 1 237 ? 35.053 3.741 2.317 1.00 87.81 237 ASN A C 1
ATOM 1712 O O . ASN A 1 237 ? 35.350 4.190 1.217 1.00 87.81 237 ASN A O 1
ATOM 1716 N N . VAL A 1 238 ? 34.392 2.586 2.463 1.00 88.50 238 VAL A N 1
ATOM 1717 C CA . VAL A 1 238 ? 34.092 1.693 1.323 1.00 88.50 238 VAL A CA 1
ATOM 1718 C C . VAL A 1 238 ? 32.997 2.229 0.400 1.00 88.50 238 VAL A C 1
ATOM 1720 O O . VAL A 1 238 ? 32.929 1.832 -0.753 1.00 88.50 238 VAL A O 1
ATOM 1723 N N . THR A 1 239 ? 32.138 3.133 0.882 1.00 88.31 239 THR A N 1
ATOM 1724 C CA . THR A 1 239 ? 31.049 3.733 0.083 1.00 88.31 239 THR A CA 1
ATOM 1725 C C . THR A 1 239 ? 31.386 5.119 -0.473 1.00 88.31 239 THR A C 1
ATOM 1727 O O . THR A 1 239 ? 30.496 5.797 -0.994 1.00 88.31 239 THR A O 1
ATOM 1730 N N . ASN A 1 240 ? 32.640 5.572 -0.354 1.00 87.38 240 ASN A N 1
ATOM 1731 C CA . ASN A 1 240 ? 33.052 6.947 -0.661 1.00 87.38 240 ASN A CA 1
ATOM 1732 C C . ASN A 1 240 ? 32.150 7.992 0.030 1.00 87.38 240 ASN A C 1
ATOM 1734 O O . ASN A 1 240 ? 31.511 8.835 -0.591 1.00 87.38 240 ASN A O 1
ATOM 1738 N N . ASN A 1 241 ? 32.040 7.873 1.350 1.00 88.50 241 ASN A N 1
ATOM 1739 C CA . ASN A 1 241 ? 31.196 8.673 2.231 1.00 88.50 241 ASN A CA 1
ATOM 1740 C C . ASN A 1 241 ? 29.710 8.675 1.823 1.00 88.50 241 ASN A C 1
ATOM 1742 O O . ASN A 1 241 ? 29.065 9.722 1.836 1.00 88.50 241 ASN A O 1
ATOM 1746 N N . PHE A 1 242 ? 29.166 7.499 1.486 1.00 88.06 242 PHE A N 1
ATOM 1747 C CA . PHE A 1 242 ? 27.799 7.333 0.979 1.00 88.06 242 PHE A CA 1
ATOM 1748 C C . PHE A 1 242 ? 27.521 8.194 -0.262 1.00 88.06 242 PHE A C 1
ATOM 1750 O O . PHE A 1 242 ? 26.475 8.839 -0.372 1.00 88.06 242 PHE A O 1
ATOM 1757 N N . SER A 1 243 ? 28.476 8.218 -1.196 1.00 86.62 243 SER A N 1
ATOM 1758 C CA . SER A 1 243 ? 28.344 8.966 -2.446 1.00 86.62 243 SER A CA 1
ATOM 1759 C C . SER A 1 243 ? 27.145 8.479 -3.259 1.00 86.62 243 SER A C 1
ATOM 1761 O O . SER A 1 243 ? 26.879 7.278 -3.358 1.00 86.62 243 SER A O 1
ATOM 1763 N N . ALA A 1 244 ? 26.429 9.418 -3.883 1.00 82.56 244 ALA A N 1
ATOM 1764 C CA . ALA A 1 244 ? 25.286 9.109 -4.737 1.00 82.56 244 ALA A CA 1
ATOM 1765 C C . ALA A 1 244 ? 25.674 8.237 -5.947 1.00 82.56 244 ALA A C 1
ATOM 1767 O O . ALA A 1 244 ? 24.839 7.485 -6.440 1.00 82.56 244 ALA A O 1
ATOM 1768 N N . GLU A 1 245 ? 26.935 8.301 -6.386 1.00 83.50 245 GLU A N 1
ATOM 1769 C CA . GLU A 1 245 ? 27.472 7.487 -7.487 1.00 83.50 245 GLU A CA 1
ATOM 1770 C C . GLU A 1 245 ? 27.599 5.998 -7.131 1.00 83.50 245 GLU A C 1
ATOM 1772 O O . GLU A 1 245 ? 27.572 5.146 -8.013 1.00 83.50 245 GLU A O 1
ATOM 1777 N N . ASN A 1 246 ? 27.671 5.683 -5.834 1.00 83.19 246 ASN A N 1
ATOM 1778 C CA . ASN A 1 246 ? 27.746 4.320 -5.326 1.00 83.19 246 ASN A CA 1
ATOM 1779 C C . ASN A 1 246 ? 26.365 3.756 -4.987 1.00 83.19 246 ASN A C 1
ATOM 1781 O O . ASN A 1 246 ? 26.276 2.647 -4.475 1.00 83.19 246 ASN A O 1
ATOM 1785 N N . VAL A 1 247 ? 25.269 4.472 -5.244 1.00 83.19 247 VAL A N 1
ATOM 1786 C CA . VAL A 1 247 ? 23.923 3.948 -4.988 1.00 83.19 247 VAL A CA 1
ATOM 1787 C C . VAL A 1 247 ? 23.581 2.883 -6.030 1.00 83.19 247 VAL A C 1
ATOM 1789 O O . VAL A 1 247 ? 23.405 3.181 -7.206 1.00 83.19 247 VAL A O 1
ATOM 1792 N N . LEU A 1 248 ? 23.439 1.63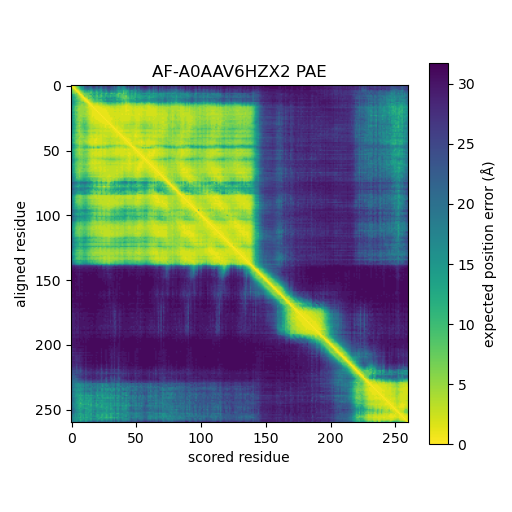8 -5.578 1.00 79.75 248 LEU A N 1
ATOM 1793 C CA . LEU A 1 248 ? 22.975 0.510 -6.391 1.00 79.75 248 LEU A CA 1
ATOM 1794 C C . LEU A 1 248 ? 21.452 0.491 -6.537 1.00 79.75 248 LEU A C 1
ATOM 1796 O O . LEU A 1 248 ? 20.928 -0.020 -7.519 1.00 79.75 248 LEU A O 1
ATOM 1800 N N . GLY A 1 249 ? 20.736 1.034 -5.554 1.00 72.38 249 GLY A N 1
ATOM 1801 C CA . GLY A 1 249 ? 19.281 1.095 -5.573 1.00 72.38 249 GLY A CA 1
ATOM 1802 C C . GLY A 1 249 ? 18.717 1.827 -4.364 1.00 72.38 249 GLY A C 1
ATOM 1803 O O . GLY A 1 249 ? 19.410 2.052 -3.370 1.00 72.38 249 GLY A O 1
ATOM 1804 N N . ARG A 1 250 ? 17.443 2.210 -4.443 1.00 77.69 250 ARG A N 1
ATOM 1805 C CA . ARG A 1 250 ? 16.687 2.813 -3.339 1.00 77.69 250 ARG A CA 1
ATOM 1806 C C . ARG A 1 250 ? 15.389 2.042 -3.163 1.00 77.69 250 ARG A C 1
ATOM 1808 O O . ARG A 1 250 ? 14.738 1.713 -4.144 1.00 77.69 250 ARG A O 1
ATOM 1815 N N . GLY A 1 251 ? 15.022 1.767 -1.920 1.00 64.31 251 GLY A N 1
ATOM 1816 C CA . GLY A 1 251 ? 13.756 1.126 -1.586 1.00 64.31 251 GLY A CA 1
ATOM 1817 C C . GLY A 1 251 ? 13.217 1.627 -0.254 1.00 64.31 251 GLY A C 1
ATOM 1818 O O . GLY A 1 251 ? 13.761 2.555 0.348 1.00 64.31 251 GLY A O 1
ATOM 1819 N N . GLY A 1 252 ? 12.167 0.976 0.243 1.00 49.34 252 GLY A N 1
ATOM 1820 C CA . GLY A 1 252 ? 11.479 1.406 1.462 1.00 49.34 252 GLY A CA 1
ATOM 1821 C C . GLY A 1 252 ? 12.291 1.328 2.763 1.00 49.34 252 GLY A C 1
ATOM 1822 O O . GLY A 1 252 ? 11.872 1.844 3.794 1.00 49.34 252 GLY A O 1
ATOM 1823 N N . PHE A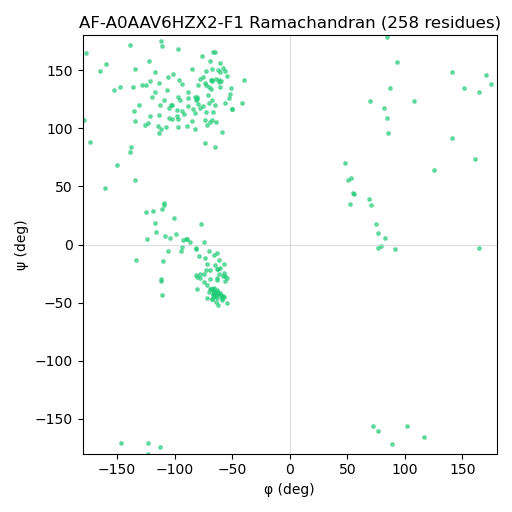 1 253 ? 13.472 0.718 2.724 1.00 63.59 253 PHE A N 1
ATOM 1824 C CA . PHE A 1 253 ? 14.385 0.622 3.865 1.00 63.59 253 PHE A CA 1
ATOM 1825 C C . PHE A 1 253 ? 15.634 1.494 3.724 1.00 63.59 253 PHE A C 1
ATOM 1827 O O . PHE A 1 253 ? 16.543 1.404 4.545 1.00 63.59 253 PHE A O 1
ATOM 1834 N N . GLY A 1 254 ? 15.692 2.335 2.688 1.00 72.75 254 GLY A N 1
ATOM 1835 C CA . GLY A 1 254 ? 16.821 3.217 2.417 1.00 72.75 254 GLY A CA 1
ATOM 1836 C C . GLY A 1 254 ? 17.533 2.904 1.104 1.00 72.75 254 GLY A C 1
ATOM 1837 O O . GLY A 1 254 ? 17.012 2.218 0.223 1.00 72.75 254 GLY A O 1
ATOM 1838 N N . ALA A 1 255 ? 18.726 3.475 0.958 1.00 80.25 255 ALA A N 1
ATOM 1839 C CA . ALA A 1 255 ? 19.578 3.284 -0.207 1.00 80.25 255 ALA A CA 1
ATOM 1840 C C . ALA A 1 255 ? 20.569 2.139 0.029 1.00 80.25 255 ALA A C 1
ATOM 1842 O O . ALA A 1 255 ? 21.165 2.031 1.101 1.00 80.25 255 ALA A O 1
ATOM 1843 N N . VAL A 1 256 ? 20.757 1.308 -0.991 1.00 84.81 256 VAL A N 1
ATOM 1844 C CA . VAL A 1 256 ? 21.787 0.271 -1.031 1.00 84.81 256 VAL A CA 1
ATOM 1845 C C . VAL A 1 256 ? 22.993 0.853 -1.752 1.00 84.81 256 VAL A C 1
ATOM 1847 O O . VAL A 1 256 ? 22.858 1.330 -2.878 1.00 84.81 256 VAL A O 1
ATOM 1850 N N . TYR A 1 257 ? 24.158 0.820 -1.108 1.00 87.50 257 TYR A N 1
ATOM 1851 C CA . TYR A 1 257 ? 25.406 1.333 -1.669 1.00 87.50 257 TYR A CA 1
ATOM 1852 C C . TYR A 1 257 ? 26.327 0.187 -2.087 1.00 87.50 257 TYR A C 1
ATOM 1854 O O . TYR A 1 257 ? 26.404 -0.841 -1.412 1.00 87.50 257 TYR A O 1
ATOM 1862 N N . LYS A 1 258 ? 27.049 0.388 -3.185 1.00 85.75 258 LYS A N 1
ATOM 1863 C CA . LYS A 1 258 ? 28.199 -0.400 -3.597 1.00 85.75 258 LYS A CA 1
ATOM 1864 C C . LYS A 1 258 ? 29.350 -0.081 -2.646 1.00 85.75 258 LYS A C 1
ATOM 1866 O O . LYS A 1 258 ? 29.635 1.092 -2.406 1.00 85.75 258 LYS A O 1
ATOM 1871 N N . GLY A 1 259 ? 29.962 -1.121 -2.093 1.00 83.56 259 GLY A N 1
ATOM 1872 C CA . GLY A 1 259 ? 31.263 -1.022 -1.439 1.00 83.56 259 GLY A CA 1
ATOM 1873 C C . GLY A 1 259 ? 32.357 -1.430 -2.420 1.00 83.56 259 GLY A C 1
ATOM 1874 O O . GLY A 1 259 ? 32.131 -2.355 -3.206 1.00 83.56 259 GLY A O 1
ATOM 1875 N N . ASP A 1 260 ? 33.493 -0.743 -2.378 1.00 68.56 260 ASP A N 1
ATOM 1876 C CA . ASP A 1 260 ? 34.738 -1.187 -3.023 1.00 68.56 260 ASP A CA 1
ATOM 1877 C C . ASP A 1 260 ? 35.476 -2.257 -2.200 1.00 68.56 260 ASP A C 1
ATOM 1879 O O . ASP A 1 260 ? 35.435 -2.192 -0.945 1.00 68.56 260 ASP A O 1
#